Protein AF-A0AAE3UJ95-F1 (afdb_monomer_lite)

Secondary structure (DSSP, 8-state):
--------EEEEEEEESSS-EEEEEHHHHHH--SS-TT----EEEEEESGGGGGS-GGG---SSEEESSHHHHHHHHHHHHHHHHHH-TTTHHHHHHHHHHHHHTT-----SS---HHHHHHHHHHHHHTTTEEEEEEETTEEEEEEEEEE--HHHHHHHHHTTT-SEEEEEETTTEEEEEE--SSEEEEEEE-TTSSEEEEEE-TT--HHHHHHHHHH---EEEEEEEEETTSEEEEEEPBPPTTTS-TT---HHHHT-SS------TTSPEEEEEEE--SEEEEEEEEEEEETTEEEEEEEEEE--

Structure (mmCIF, N/CA/C/O backbone):
data_AF-A0AAE3UJ95-F1
#
_entry.id   AF-A0AAE3UJ95-F1
#
loop_
_atom_site.group_PDB
_atom_site.id
_atom_site.type_symbol
_atom_site.label_atom_id
_atom_site.label_alt_id
_atom_site.label_comp_id
_atom_site.label_asym_id
_atom_site.label_entity_id
_atom_site.label_seq_id
_atom_site.pdbx_PDB_ins_code
_atom_site.Cartn_x
_atom_site.Cartn_y
_atom_site.Cartn_z
_atom_site.occupancy
_atom_site.B_iso_or_equiv
_atom_site.auth_seq_id
_atom_site.auth_comp_id
_atom_site.auth_asym_id
_atom_site.auth_atom_id
_atom_site.pdbx_PDB_model_num
ATOM 1 N N . MET A 1 1 ? -19.210 -12.425 35.276 1.00 44.03 1 MET A N 1
ATOM 2 C CA . MET A 1 1 ? -19.478 -11.075 34.739 1.00 44.03 1 MET A CA 1
ATOM 3 C C . MET A 1 1 ? -19.831 -11.258 33.278 1.00 44.03 1 MET A C 1
ATOM 5 O O . MET A 1 1 ? -19.035 -11.859 32.575 1.00 44.03 1 MET A O 1
ATOM 9 N N . GLN A 1 2 ? -21.033 -10.870 32.848 1.00 41.78 2 GLN A N 1
ATOM 10 C CA . GLN A 1 2 ? -21.353 -10.846 31.419 1.00 41.78 2 GLN A CA 1
ATOM 11 C C . GLN A 1 2 ? -20.584 -9.673 30.814 1.00 41.78 2 GLN A C 1
ATOM 13 O O . GLN A 1 2 ? -20.830 -8.526 31.183 1.00 41.78 2 GLN A O 1
ATOM 18 N N . THR A 1 3 ? -19.608 -9.963 29.959 1.00 53.03 3 THR A N 1
ATOM 19 C CA . THR A 1 3 ? -18.956 -8.965 29.114 1.00 53.03 3 THR A CA 1
ATOM 20 C C . THR A 1 3 ? -20.049 -8.328 28.269 1.00 53.03 3 THR A C 1
ATOM 22 O O . THR A 1 3 ? -20.689 -8.997 27.461 1.00 53.03 3 THR A O 1
ATOM 25 N N . GLN A 1 4 ? -20.339 -7.055 28.528 1.00 61.50 4 GLN A N 1
ATOM 26 C CA . GLN A 1 4 ? -21.320 -6.302 27.762 1.00 61.50 4 GLN A CA 1
ATOM 27 C C . GLN A 1 4 ? -20.829 -6.284 26.311 1.00 61.50 4 GLN A C 1
ATOM 29 O O . GLN A 1 4 ? -19.750 -5.761 26.031 1.00 61.50 4 GLN A O 1
ATOM 34 N N . GLN A 1 5 ? -21.560 -6.950 25.416 1.00 65.94 5 GLN A N 1
ATOM 35 C CA . GLN A 1 5 ? -21.165 -7.085 24.019 1.00 65.94 5 GLN A CA 1
ATOM 36 C C . GLN A 1 5 ? -21.097 -5.678 23.419 1.00 65.94 5 GLN A C 1
ATOM 38 O O . GLN A 1 5 ? -22.101 -4.961 23.393 1.00 65.94 5 GLN A O 1
ATOM 43 N N . LYS A 1 6 ? -19.895 -5.245 23.022 1.00 75.44 6 LYS A N 1
ATOM 44 C CA . LYS A 1 6 ? -19.697 -3.918 22.437 1.00 75.44 6 LYS A CA 1
ATOM 45 C C . LYS A 1 6 ? -20.524 -3.825 21.160 1.00 75.44 6 LYS A C 1
ATOM 47 O O . LYS A 1 6 ? -20.471 -4.710 20.308 1.00 75.44 6 LYS A O 1
ATOM 52 N N . HIS A 1 7 ? -21.320 -2.769 21.052 1.00 86.06 7 HIS A N 1
ATOM 53 C CA . HIS A 1 7 ? -22.195 -2.563 19.910 1.00 86.06 7 HIS A CA 1
ATOM 54 C C . HIS A 1 7 ? -21.411 -1.838 18.818 1.00 86.06 7 HIS A C 1
ATOM 56 O O . HIS A 1 7 ? -21.124 -0.664 18.982 1.00 86.06 7 HIS A O 1
ATOM 62 N N . PHE A 1 8 ? -21.067 -2.500 17.715 1.00 88.56 8 PHE A N 1
ATOM 63 C CA . PHE A 1 8 ? -20.417 -1.854 16.569 1.00 88.56 8 PHE A CA 1
ATOM 64 C C . PHE A 1 8 ? -21.448 -1.388 15.536 1.00 88.56 8 PHE A C 1
ATOM 66 O O . PHE A 1 8 ? -22.439 -2.073 15.277 1.00 88.56 8 PHE A O 1
ATOM 73 N N . VAL A 1 9 ? -21.201 -0.233 14.920 1.00 87.44 9 VAL A N 1
ATOM 74 C CA . VAL A 1 9 ? -21.976 0.294 13.788 1.00 87.44 9 VAL A CA 1
ATOM 75 C C . VAL A 1 9 ? -21.094 0.253 12.545 1.00 87.44 9 VAL A C 1
ATOM 77 O O . VAL A 1 9 ? -19.947 0.679 12.595 1.00 87.44 9 VAL A O 1
ATOM 80 N N . TRP A 1 10 ? -21.605 -0.277 11.435 1.00 86.12 10 TRP A N 1
ATOM 81 C CA . TRP A 1 10 ? -20.863 -0.386 10.174 1.00 86.12 10 TRP A CA 1
ATOM 82 C C . TRP A 1 10 ? -20.937 0.924 9.389 1.00 86.12 10 TRP A C 1
ATOM 84 O O . TRP A 1 10 ? -22.038 1.420 9.159 1.00 86.12 10 TRP A O 1
ATOM 94 N N . TYR A 1 11 ? -19.787 1.459 8.972 1.00 77.44 11 TYR A N 1
ATOM 95 C CA . TYR A 1 11 ? -19.686 2.811 8.403 1.00 77.44 11 TYR A CA 1
ATOM 96 C C . TYR A 1 11 ? -19.363 2.850 6.910 1.00 77.44 11 TYR A C 1
ATOM 98 O O . TYR A 1 11 ? -19.891 3.704 6.208 1.00 77.44 11 TYR A O 1
ATOM 106 N N . GLY A 1 12 ? -18.522 1.947 6.407 1.00 79.25 12 GLY A N 1
ATOM 107 C CA . GLY A 1 12 ? -18.083 2.006 5.013 1.00 79.25 12 GLY A CA 1
ATOM 108 C C . GLY A 1 12 ? -17.201 0.833 4.623 1.00 79.25 12 GLY A C 1
ATOM 109 O O . GLY A 1 12 ? -16.883 -0.013 5.459 1.00 79.25 12 GLY A O 1
ATOM 110 N N . SER A 1 13 ? -16.820 0.785 3.351 1.00 80.81 13 SER A N 1
ATOM 111 C CA . SER A 1 13 ? -15.949 -0.249 2.800 1.00 80.81 13 SER A CA 1
ATOM 112 C C . SER A 1 13 ? -14.941 0.331 1.818 1.00 80.81 13 SER A C 1
ATOM 114 O O . SER A 1 13 ? -15.207 1.332 1.157 1.00 80.81 13 SER A O 1
ATOM 116 N N . ALA A 1 14 ? -13.807 -0.341 1.717 1.00 80.81 14 ALA A N 1
ATOM 117 C CA . ALA A 1 14 ? -12.658 0.008 0.909 1.00 80.81 14 ALA A CA 1
ATOM 118 C C . ALA A 1 14 ? -12.174 -1.252 0.189 1.00 80.81 14 ALA A C 1
ATOM 120 O O . ALA A 1 14 ? -12.041 -2.297 0.821 1.00 80.81 14 ALA A O 1
ATOM 121 N N . GLY A 1 15 ? -11.951 -1.175 -1.118 1.00 76.81 15 GLY A N 1
ATOM 122 C CA . GLY A 1 15 ? -11.472 -2.300 -1.923 1.00 76.81 15 GLY A CA 1
ATOM 123 C C . GLY A 1 15 ? -10.040 -2.072 -2.384 1.00 76.81 15 GLY A C 1
ATOM 124 O O . GLY A 1 15 ? -9.682 -0.934 -2.684 1.00 76.81 15 GLY A O 1
ATOM 125 N N . SER A 1 16 ? -9.251 -3.143 -2.446 1.00 73.69 16 SER A N 1
ATOM 126 C CA . SER A 1 16 ? -7.910 -3.151 -3.036 1.00 73.69 16 SER A CA 1
ATOM 127 C C . SER A 1 16 ? -7.847 -4.214 -4.131 1.00 73.69 16 SER A C 1
ATOM 129 O O . SER A 1 16 ? -8.294 -5.338 -3.918 1.00 73.69 16 SER A O 1
ATOM 131 N N . GLU A 1 17 ? -7.314 -3.857 -5.302 1.00 66.75 17 GLU A N 1
ATOM 132 C CA . GLU A 1 17 ? -6.964 -4.799 -6.385 1.00 66.75 17 GLU A CA 1
ATOM 133 C C . GLU A 1 17 ? -5.534 -5.350 -6.218 1.00 66.75 17 GLU A C 1
ATOM 135 O O . GLU A 1 17 ? -5.123 -6.264 -6.930 1.00 66.75 17 GLU A O 1
ATOM 140 N N . GLY A 1 18 ? -4.776 -4.811 -5.259 1.00 68.25 18 GLY A N 1
ATOM 141 C CA . GLY A 1 18 ? -3.414 -5.220 -4.950 1.00 68.25 18 GLY A CA 1
ATOM 142 C C . GLY A 1 18 ? -2.676 -4.172 -4.121 1.00 68.25 18 GLY A C 1
ATOM 143 O O . GLY A 1 18 ? -2.836 -2.971 -4.333 1.00 68.25 18 GLY A O 1
ATOM 144 N N . GLY A 1 19 ? -1.842 -4.641 -3.193 1.00 76.31 19 GLY A N 1
ATOM 145 C CA . GLY A 1 19 ? -1.105 -3.804 -2.247 1.00 76.31 19 GLY A CA 1
ATOM 146 C C . GLY A 1 19 ? -1.872 -3.545 -0.941 1.00 76.31 19 GLY A C 1
ATOM 147 O O . GLY A 1 19 ? -3.107 -3.640 -0.906 1.00 76.31 19 GLY A O 1
ATOM 148 N N . PRO A 1 20 ? -1.151 -3.228 0.148 1.00 86.38 20 PRO A N 1
ATOM 149 C CA . PRO A 1 20 ? -1.731 -3.058 1.471 1.00 86.38 20 PRO A CA 1
ATOM 150 C C . PRO A 1 20 ? -2.620 -1.824 1.604 1.00 86.38 20 PRO A C 1
ATOM 152 O O . PRO A 1 20 ? -2.337 -0.749 1.065 1.00 86.38 20 PRO A O 1
ATOM 155 N N . PHE A 1 21 ? -3.652 -1.954 2.433 1.00 88.75 21 PHE A N 1
ATOM 156 C CA . PHE A 1 21 ? -4.357 -0.812 2.996 1.00 88.75 21 PHE A CA 1
ATOM 157 C C . PHE A 1 21 ? -3.447 -0.043 3.944 1.00 88.75 21 PHE A C 1
ATOM 159 O O . PHE A 1 21 ? -2.692 -0.647 4.701 1.00 88.75 21 PHE A O 1
ATOM 166 N N . MET A 1 22 ? -3.570 1.281 3.947 1.00 91.12 22 MET A N 1
ATOM 167 C CA . MET A 1 22 ? -2.879 2.145 4.896 1.00 91.12 22 MET A CA 1
ATOM 168 C C . MET A 1 22 ? -3.891 2.787 5.846 1.00 91.12 22 MET A C 1
ATOM 170 O O . MET A 1 22 ? -4.822 3.463 5.404 1.00 91.12 22 MET A O 1
ATOM 174 N N . ILE A 1 23 ? -3.703 2.598 7.151 1.00 94.12 23 ILE A N 1
ATOM 175 C CA . ILE A 1 23 ? -4.510 3.216 8.206 1.00 94.12 23 ILE A CA 1
ATOM 176 C C . ILE A 1 23 ? -3.620 4.149 9.020 1.00 94.12 23 ILE A C 1
ATOM 178 O O . ILE A 1 23 ? -2.642 3.713 9.624 1.00 94.12 23 ILE A O 1
ATOM 182 N N . SER A 1 24 ? -3.967 5.431 9.057 1.00 94.75 24 SER A N 1
ATOM 183 C CA . SER A 1 24 ? -3.188 6.454 9.764 1.00 94.75 24 SER A CA 1
ATOM 184 C C . SER A 1 24 ? -4.080 7.565 10.310 1.00 94.75 24 SER A C 1
ATOM 186 O O . SER A 1 24 ? -5.283 7.604 10.027 1.00 94.75 24 SER A O 1
ATOM 188 N N . SER A 1 25 ? -3.508 8.476 11.097 1.00 94.44 25 SER A N 1
ATOM 189 C CA . SER A 1 25 ? -4.179 9.731 11.418 1.00 94.44 25 SER A CA 1
ATOM 190 C C . SER A 1 25 ? -4.306 10.605 10.167 1.00 94.44 25 SER A C 1
ATOM 192 O O . SER A 1 25 ? -3.517 10.504 9.226 1.00 94.44 25 SER A O 1
ATOM 194 N N . VAL A 1 26 ? -5.321 11.470 10.133 1.00 89.06 26 VAL A N 1
ATOM 195 C CA . VAL A 1 26 ? -5.479 12.415 9.012 1.00 89.06 26 VAL A CA 1
ATOM 196 C C . VAL A 1 26 ? -4.295 13.384 8.947 1.00 89.06 26 VAL A C 1
ATOM 198 O O . VAL A 1 26 ? -3.889 13.779 7.857 1.00 89.06 26 VAL A O 1
ATOM 201 N N . GLU A 1 27 ? -3.733 13.761 10.096 1.00 87.75 27 GLU A N 1
ATOM 202 C CA . GLU A 1 27 ? -2.579 14.658 10.186 1.00 87.75 27 GLU A CA 1
ATOM 203 C C . GLU A 1 27 ? -1.311 14.035 9.603 1.00 87.75 27 GLU A C 1
ATOM 205 O O . GLU A 1 27 ? -0.578 14.708 8.880 1.00 87.75 27 GLU A O 1
ATOM 210 N N . ASP A 1 28 ? -1.067 12.764 9.905 1.00 89.00 28 ASP A N 1
ATOM 211 C CA . ASP A 1 28 ? 0.084 12.015 9.405 1.00 89.00 28 ASP A CA 1
ATOM 212 C C . ASP A 1 28 ? -0.064 11.746 7.906 1.00 89.00 28 ASP A C 1
ATOM 214 O O . ASP A 1 28 ? 0.846 12.017 7.125 1.00 89.00 28 ASP A O 1
ATOM 218 N N . TYR A 1 29 ? -1.254 11.322 7.470 1.00 85.69 29 TYR A N 1
ATOM 219 C CA . TYR A 1 29 ? -1.542 11.120 6.052 1.00 85.69 29 TYR A CA 1
ATOM 220 C C . TYR A 1 29 ? -1.375 12.401 5.227 1.00 85.69 29 TYR A C 1
ATOM 222 O O . TYR A 1 29 ? -0.821 12.362 4.133 1.00 85.69 29 TYR A O 1
ATOM 230 N N . ALA A 1 30 ? -1.809 13.554 5.747 1.00 81.44 30 ALA A N 1
ATOM 231 C CA . ALA A 1 30 ? -1.675 14.836 5.053 1.00 81.44 30 ALA A CA 1
ATOM 232 C C . ALA A 1 30 ? -0.214 15.288 4.877 1.00 81.44 30 ALA A C 1
ATOM 234 O O . ALA A 1 30 ? 0.067 16.132 4.025 1.00 81.44 30 ALA A O 1
ATOM 235 N N . GLN A 1 31 ? 0.712 14.749 5.674 1.00 76.56 31 GLN A N 1
ATOM 236 C CA . GLN A 1 31 ? 2.149 14.986 5.523 1.00 76.56 31 GLN A CA 1
ATOM 237 C C . GLN A 1 31 ? 2.784 14.062 4.483 1.00 76.56 31 GLN A C 1
ATOM 239 O O . GLN A 1 31 ? 3.918 14.305 4.061 1.00 76.56 31 GLN A O 1
ATOM 244 N N . TRP A 1 32 ? 2.070 13.023 4.047 1.00 75.94 32 TRP A N 1
ATOM 245 C CA . TRP A 1 32 ? 2.590 12.086 3.073 1.00 75.94 32 TRP A CA 1
ATOM 246 C C . TRP A 1 32 ? 2.687 12.724 1.693 1.00 75.94 32 TRP A C 1
ATOM 248 O O . TRP A 1 32 ? 1.690 13.106 1.082 1.00 75.94 32 TRP A O 1
ATOM 258 N N . LYS A 1 33 ? 3.909 12.795 1.168 1.00 68.44 33 LYS A N 1
ATOM 259 C CA . LYS A 1 33 ? 4.163 13.277 -0.194 1.00 68.44 33 LYS A CA 1
ATOM 260 C C . LYS A 1 33 ? 4.202 12.151 -1.231 1.00 68.44 33 LYS A C 1
ATOM 262 O O . LYS A 1 33 ? 4.406 12.426 -2.408 1.00 68.44 33 LYS A O 1
ATOM 267 N N . GLY A 1 34 ? 4.037 10.893 -0.811 1.00 61.28 34 GLY A N 1
ATOM 268 C CA . GLY A 1 34 ? 4.225 9.721 -1.670 1.00 61.28 34 GLY A CA 1
ATOM 269 C C . GLY A 1 34 ? 5.690 9.316 -1.873 1.00 61.28 34 GLY A C 1
ATOM 270 O O . GLY A 1 34 ? 5.941 8.272 -2.458 1.00 61.28 34 GLY A O 1
ATOM 271 N N . SER A 1 35 ? 6.652 10.099 -1.382 1.00 60.06 35 SER A N 1
ATOM 272 C CA . SER A 1 35 ? 8.086 9.794 -1.423 1.00 60.06 35 SER A CA 1
ATOM 273 C C . SER A 1 35 ? 8.815 10.509 -0.285 1.00 60.06 35 SER A C 1
ATOM 275 O O . SER A 1 35 ? 8.621 11.714 -0.097 1.00 60.06 35 SER A O 1
ATOM 277 N N . ASP A 1 36 ? 9.672 9.788 0.415 1.00 60.31 36 ASP A N 1
ATOM 278 C CA . ASP A 1 36 ? 10.592 10.247 1.439 1.00 60.31 36 ASP A CA 1
ATOM 279 C C . ASP A 1 36 ? 11.780 10.867 0.717 1.00 60.31 36 ASP A C 1
ATOM 281 O O . ASP A 1 36 ? 12.386 10.281 -0.181 1.00 60.31 36 ASP A O 1
ATOM 285 N N . GLU A 1 37 ? 12.105 12.094 1.105 1.00 59.69 37 GLU A N 1
ATOM 286 C CA . GLU A 1 37 ? 13.257 12.816 0.576 1.00 59.69 37 GLU A CA 1
ATOM 287 C C . GLU A 1 37 ? 14.580 12.087 0.907 1.00 59.69 37 GLU A C 1
ATOM 289 O O . GLU A 1 37 ? 15.584 12.310 0.225 1.00 59.69 37 GLU A O 1
ATOM 294 N N . GLN A 1 38 ? 14.580 11.208 1.920 1.00 57.38 38 GLN A N 1
ATOM 295 C CA . GLN A 1 38 ? 15.711 10.384 2.354 1.00 57.38 38 GLN A CA 1
ATOM 296 C C . GLN A 1 38 ? 15.780 9.005 1.696 1.00 57.38 38 GLN A C 1
ATOM 298 O O . GLN A 1 38 ? 16.877 8.432 1.652 1.00 57.38 38 GLN A O 1
ATOM 303 N N . LEU A 1 39 ? 14.677 8.478 1.146 1.00 59.00 39 LEU A N 1
ATOM 304 C CA . LEU A 1 39 ? 14.733 7.319 0.257 1.00 59.00 39 LEU A CA 1
ATOM 305 C C . LEU A 1 39 ? 15.389 7.782 -1.042 1.00 59.00 39 LEU A C 1
ATOM 307 O O . LEU A 1 39 ? 14.780 8.232 -2.005 1.00 59.00 39 LEU A O 1
ATOM 311 N N . SER A 1 40 ? 16.714 7.743 -1.001 1.00 52.06 40 SER A N 1
ATOM 312 C CA . SER A 1 40 ? 17.601 8.222 -2.050 1.00 52.06 40 SER A CA 1
ATOM 313 C C . SER A 1 40 ? 17.416 7.467 -3.374 1.00 52.06 40 SER A C 1
ATOM 315 O O . SER A 1 40 ? 17.882 7.944 -4.405 1.00 52.06 40 SER A O 1
ATOM 317 N N . GLU A 1 41 ? 16.717 6.331 -3.361 1.00 61.56 41 GLU A N 1
ATOM 318 C CA . GLU A 1 41 ? 16.337 5.526 -4.518 1.00 61.56 41 GLU A CA 1
ATOM 319 C C . GLU A 1 41 ? 15.014 6.039 -5.077 1.00 61.56 41 GLU A C 1
ATOM 321 O O . GLU A 1 41 ? 13.993 6.032 -4.402 1.00 61.56 41 GLU A O 1
ATOM 326 N N . ARG A 1 42 ? 15.027 6.501 -6.327 1.00 71.12 42 ARG A N 1
ATOM 327 C CA . ARG A 1 42 ? 13.843 7.080 -6.978 1.00 71.12 42 ARG A CA 1
ATOM 328 C C . ARG A 1 42 ? 13.150 6.103 -7.904 1.00 71.12 42 ARG A C 1
ATOM 330 O O . ARG A 1 42 ? 11.953 6.231 -8.146 1.00 71.12 42 ARG A O 1
ATOM 337 N N . PHE A 1 43 ? 13.902 5.143 -8.430 1.00 78.56 43 PHE A N 1
ATOM 338 C CA . PHE A 1 43 ? 13.424 4.241 -9.464 1.00 78.56 43 PHE A CA 1
ATOM 339 C C . PHE A 1 43 ? 13.755 2.806 -9.099 1.00 78.56 43 PHE A C 1
ATOM 341 O O . PHE A 1 43 ? 14.898 2.481 -8.769 1.00 78.56 43 PHE A O 1
ATOM 348 N N . ARG A 1 44 ? 12.739 1.959 -9.208 1.00 84.19 44 ARG A N 1
ATOM 349 C CA . ARG A 1 44 ? 12.827 0.511 -9.111 1.00 84.19 44 ARG A CA 1
ATOM 350 C C . ARG A 1 44 ? 12.615 -0.060 -10.501 1.00 84.19 44 ARG A C 1
ATOM 352 O O . ARG A 1 44 ? 11.588 0.218 -11.118 1.00 84.19 44 ARG A O 1
ATOM 359 N N . ILE A 1 45 ? 13.553 -0.869 -10.978 1.00 85.44 45 ILE A N 1
ATOM 360 C CA . ILE A 1 45 ? 13.399 -1.639 -12.212 1.00 85.44 45 ILE A CA 1
ATOM 361 C C . ILE A 1 45 ? 13.255 -3.118 -11.865 1.00 85.44 45 ILE A C 1
ATOM 363 O O . ILE A 1 45 ? 14.060 -3.678 -11.120 1.00 85.44 45 ILE A O 1
ATOM 367 N N . ARG A 1 46 ? 12.235 -3.747 -12.445 1.00 87.00 46 ARG A N 1
ATOM 368 C CA . ARG A 1 46 ? 12.034 -5.194 -12.470 1.00 87.00 46 ARG A CA 1
ATOM 369 C C . ARG A 1 46 ? 11.968 -5.664 -13.908 1.00 87.00 46 ARG A C 1
ATOM 371 O O . ARG A 1 46 ? 11.301 -5.038 -14.731 1.00 87.00 46 ARG A O 1
ATOM 378 N N . TYR A 1 47 ? 12.599 -6.787 -14.206 1.00 88.81 47 TYR A N 1
ATOM 379 C CA . TYR A 1 47 ? 12.345 -7.480 -15.458 1.00 88.81 47 TYR A CA 1
ATOM 380 C C . TYR A 1 47 ? 12.292 -8.992 -15.300 1.00 88.81 47 TYR A C 1
ATOM 382 O O . TYR A 1 47 ? 12.995 -9.578 -14.479 1.00 88.81 47 TYR A O 1
ATOM 390 N N . ASP A 1 48 ? 11.418 -9.611 -16.089 1.00 87.00 48 ASP A N 1
ATOM 391 C CA . ASP A 1 48 ? 11.159 -11.048 -16.080 1.00 87.00 48 ASP A CA 1
ATOM 392 C C . ASP A 1 48 ? 10.954 -11.592 -17.506 1.00 87.00 48 ASP A C 1
ATOM 394 O O . ASP A 1 48 ? 10.892 -10.843 -18.484 1.00 87.00 48 ASP A O 1
ATOM 398 N N . GLY A 1 49 ? 10.896 -12.918 -17.632 1.00 86.19 49 GLY A N 1
ATOM 399 C CA . GLY A 1 49 ? 10.605 -13.614 -18.885 1.00 86.19 49 GLY A CA 1
ATOM 400 C C . GLY A 1 49 ? 11.726 -14.547 -19.363 1.00 86.19 49 GLY A C 1
ATOM 401 O O . GLY A 1 49 ? 12.842 -14.509 -18.842 1.00 86.19 49 GLY A O 1
ATOM 402 N N . PRO A 1 50 ? 11.447 -15.411 -20.359 1.00 85.31 50 PRO A N 1
ATOM 403 C CA . PRO A 1 50 ? 12.411 -16.389 -20.870 1.00 85.31 50 PRO A CA 1
ATOM 404 C C . PRO A 1 50 ? 13.766 -15.796 -21.269 1.00 85.31 50 PRO A C 1
ATOM 406 O O . PRO A 1 50 ? 14.798 -16.423 -21.030 1.00 85.31 50 PRO A O 1
ATOM 409 N N . LEU A 1 51 ? 13.758 -14.582 -21.823 1.00 84.81 51 LEU A N 1
ATOM 410 C CA . LEU A 1 51 ? 14.948 -13.927 -22.364 1.00 84.81 51 LEU A CA 1
ATOM 411 C C . LEU A 1 51 ? 15.881 -13.346 -21.314 1.00 84.81 51 LEU A C 1
ATOM 413 O O . LEU A 1 51 ? 17.019 -13.037 -21.648 1.00 84.81 51 LEU A O 1
ATOM 417 N N . VAL A 1 52 ? 15.445 -13.233 -20.057 1.00 87.50 52 VAL A N 1
ATOM 418 C CA . VAL A 1 52 ? 16.337 -12.835 -18.960 1.00 87.50 52 VAL A CA 1
ATOM 419 C C . VAL A 1 52 ? 17.532 -13.786 -18.878 1.00 87.50 52 VAL A C 1
ATOM 421 O O . VAL A 1 52 ? 18.656 -13.339 -18.699 1.00 87.50 52 VAL A O 1
ATOM 424 N N . ASN A 1 53 ? 17.311 -15.081 -19.129 1.00 87.12 53 ASN A N 1
ATOM 425 C CA . ASN A 1 53 ? 18.369 -16.098 -19.131 1.00 87.12 53 ASN A CA 1
ATOM 426 C C . ASN A 1 53 ? 19.309 -16.007 -20.341 1.00 87.12 53 ASN A C 1
ATOM 428 O O . ASN A 1 53 ? 20.321 -16.702 -20.387 1.00 87.12 53 ASN A O 1
ATOM 432 N N . GLU A 1 54 ? 18.943 -15.225 -21.357 1.00 88.50 54 GLU A N 1
ATOM 433 C CA . GLU A 1 54 ? 19.787 -14.993 -22.523 1.00 88.50 54 GLU A CA 1
ATOM 434 C C . GLU A 1 54 ? 20.650 -13.742 -22.350 1.00 88.50 54 GLU A C 1
ATOM 436 O O . GLU A 1 54 ? 21.603 -13.596 -23.113 1.00 88.50 54 GLU A O 1
ATOM 441 N N . LEU A 1 55 ? 20.348 -12.858 -21.388 1.00 88.06 55 LEU A N 1
ATOM 442 C CA . LEU A 1 55 ? 21.106 -11.632 -21.129 1.00 88.06 55 LEU A CA 1
ATOM 443 C C . LEU A 1 55 ? 22.535 -11.924 -20.657 1.00 88.06 55 LEU A C 1
ATOM 445 O O . LEU A 1 55 ? 22.856 -13.016 -20.192 1.00 88.06 55 LEU A O 1
ATOM 449 N N . SER A 1 56 ? 23.420 -10.947 -20.824 1.00 90.88 56 SER A N 1
ATOM 450 C CA . SER A 1 56 ? 24.776 -11.018 -20.305 1.00 90.88 56 SER A CA 1
ATOM 451 C C . SER A 1 56 ? 24.769 -11.043 -18.771 1.00 90.88 56 SER A C 1
ATOM 453 O O . SER A 1 56 ? 23.830 -10.538 -18.148 1.00 90.88 56 SER A O 1
ATOM 455 N N . PRO A 1 57 ? 25.839 -11.567 -18.143 1.00 89.19 57 PRO A N 1
ATOM 456 C CA . PRO A 1 57 ? 25.984 -11.560 -16.688 1.00 89.19 57 PRO A CA 1
ATOM 457 C C . PRO A 1 57 ? 25.887 -10.171 -16.045 1.00 89.19 57 PRO A C 1
ATOM 459 O O . PRO A 1 57 ? 25.563 -10.064 -14.866 1.00 89.19 57 PRO A O 1
ATOM 462 N N . ASP A 1 58 ? 26.107 -9.099 -16.812 1.00 85.44 58 ASP A N 1
ATOM 463 C CA . ASP A 1 58 ? 25.935 -7.720 -16.343 1.00 85.44 58 ASP A CA 1
ATOM 464 C C . ASP A 1 58 ? 24.470 -7.414 -15.960 1.00 85.44 58 ASP A C 1
ATOM 466 O O . ASP A 1 58 ? 24.210 -6.495 -15.183 1.00 85.44 58 ASP A O 1
ATOM 470 N N . PHE A 1 59 ? 23.517 -8.219 -16.445 1.00 86.38 59 PHE A N 1
ATOM 471 C CA . PHE A 1 59 ? 22.095 -8.176 -16.100 1.00 86.38 59 PHE A CA 1
ATOM 472 C C . PHE A 1 59 ? 21.645 -9.351 -15.210 1.00 86.38 59 PHE A C 1
ATOM 474 O O . PHE A 1 59 ? 20.473 -9.435 -14.854 1.00 86.38 59 PHE A O 1
ATOM 481 N N . GLU A 1 60 ? 22.549 -10.223 -14.751 1.00 75.31 60 GLU A N 1
ATOM 482 C CA . GLU A 1 60 ? 22.253 -11.265 -13.744 1.00 75.31 60 GLU A CA 1
ATOM 483 C C . GLU A 1 60 ? 22.169 -10.688 -12.309 1.00 75.31 60 GLU A C 1
ATOM 485 O O . GLU A 1 60 ? 22.459 -11.362 -11.318 1.00 75.31 60 GLU A O 1
ATOM 490 N N . MET A 1 61 ? 21.787 -9.415 -12.165 1.00 73.75 61 MET A N 1
ATOM 491 C CA . MET A 1 61 ? 21.653 -8.769 -10.860 1.00 73.75 61 MET A CA 1
ATOM 492 C C . MET A 1 61 ? 20.426 -9.288 -10.105 1.00 73.75 61 MET A C 1
ATOM 494 O O . MET A 1 61 ? 19.395 -9.608 -10.702 1.00 73.75 61 MET A O 1
ATOM 498 N N . VAL A 1 62 ? 20.516 -9.299 -8.770 1.00 71.38 62 VAL A N 1
ATOM 499 C CA . VAL A 1 62 ? 19.363 -9.551 -7.896 1.00 71.38 62 VAL A CA 1
ATOM 500 C C . VAL A 1 62 ? 18.293 -8.506 -8.210 1.00 71.38 62 VAL A C 1
ATOM 502 O O . VAL A 1 62 ? 18.520 -7.314 -8.033 1.00 71.38 62 VAL A O 1
ATOM 505 N N . GLN A 1 63 ? 17.152 -8.962 -8.725 1.00 77.00 63 GLN A N 1
ATOM 506 C CA . GLN A 1 63 ? 15.979 -8.128 -8.964 1.00 77.00 63 GLN A CA 1
ATOM 507 C C . GLN A 1 63 ? 15.200 -7.937 -7.653 1.00 77.00 63 GLN A C 1
ATOM 509 O O . GLN A 1 63 ? 15.089 -8.899 -6.886 1.00 77.00 63 GLN A O 1
ATOM 514 N N . PRO A 1 64 ? 14.575 -6.769 -7.429 1.00 82.50 64 PRO A N 1
ATOM 515 C CA . PRO A 1 64 ? 14.618 -5.552 -8.254 1.00 82.50 64 PRO A CA 1
ATOM 516 C C . PRO A 1 64 ? 15.962 -4.799 -8.196 1.00 82.50 64 PRO A C 1
ATOM 518 O O . PRO A 1 64 ? 16.712 -4.927 -7.233 1.00 82.50 64 PRO A O 1
ATOM 521 N N . ILE A 1 65 ? 16.233 -3.968 -9.210 1.00 88.06 65 ILE A N 1
ATOM 522 C CA . ILE A 1 65 ? 17.387 -3.051 -9.234 1.00 88.06 65 ILE A CA 1
ATOM 523 C C . ILE A 1 65 ? 16.923 -1.638 -8.885 1.00 88.06 65 ILE A C 1
ATOM 525 O O . ILE A 1 65 ? 15.948 -1.139 -9.457 1.00 88.06 65 ILE A O 1
ATOM 529 N N . TYR A 1 66 ? 17.657 -0.980 -7.990 1.00 86.44 66 TYR A N 1
ATOM 530 C CA . TYR A 1 66 ? 17.342 0.356 -7.496 1.00 86.44 66 TYR A CA 1
ATOM 531 C C . TYR A 1 66 ? 18.310 1.407 -8.036 1.00 86.44 66 TYR A C 1
ATOM 533 O O . TYR A 1 66 ? 19.517 1.176 -8.139 1.00 86.44 66 TYR A O 1
ATOM 541 N N . PHE A 1 67 ? 17.777 2.587 -8.357 1.00 85.94 67 PHE A N 1
ATOM 542 C CA . PHE A 1 67 ? 18.555 3.708 -8.877 1.00 85.94 67 PHE A CA 1
ATOM 543 C C . PHE A 1 67 ? 18.309 4.987 -8.085 1.00 85.94 67 PHE A C 1
ATOM 545 O O . PHE A 1 67 ? 17.173 5.428 -7.900 1.00 85.94 67 PHE A O 1
ATOM 552 N N . TYR A 1 68 ? 19.411 5.634 -7.705 1.00 83.19 68 TYR A N 1
ATOM 553 C CA . TYR A 1 68 ? 19.416 6.900 -6.969 1.00 83.19 68 TYR A CA 1
ATOM 554 C C . TYR A 1 68 ? 19.277 8.138 -7.865 1.00 83.19 68 TYR A C 1
ATOM 556 O O . TYR A 1 68 ? 19.011 9.245 -7.399 1.00 83.19 68 TYR A O 1
ATOM 564 N N . SER A 1 69 ? 19.480 7.970 -9.174 1.00 83.69 69 SER A N 1
ATOM 565 C CA . SER A 1 69 ? 19.363 9.051 -10.144 1.00 83.69 69 SER A CA 1
ATOM 566 C C . SER A 1 69 ? 18.614 8.595 -11.386 1.00 83.69 69 SER A C 1
ATOM 568 O O . SER A 1 69 ? 18.733 7.450 -11.826 1.00 83.69 69 SER A O 1
ATOM 570 N N . GLU A 1 70 ? 17.862 9.527 -11.965 1.00 79.81 70 GLU A N 1
ATOM 571 C CA . GLU A 1 70 ? 17.177 9.319 -13.236 1.00 79.81 70 GLU A CA 1
ATOM 572 C C . GLU A 1 70 ? 18.181 8.996 -14.346 1.00 79.81 70 GLU A C 1
ATOM 574 O O . GLU A 1 70 ? 17.972 8.058 -15.100 1.00 79.81 70 GLU A O 1
ATOM 579 N N . ALA A 1 71 ? 19.316 9.699 -14.393 1.00 83.19 71 ALA A N 1
ATOM 580 C CA . ALA A 1 71 ? 20.367 9.456 -15.378 1.00 83.19 71 ALA A CA 1
ATOM 581 C C . ALA A 1 71 ? 20.895 8.011 -15.333 1.00 83.19 71 ALA A C 1
ATOM 583 O O . ALA A 1 71 ? 20.954 7.353 -16.366 1.00 83.19 71 ALA A O 1
ATOM 584 N N . SER A 1 72 ? 21.211 7.482 -14.146 1.00 87.19 72 SER A N 1
ATOM 585 C CA . SER A 1 72 ? 21.695 6.100 -14.003 1.00 87.19 72 SER A CA 1
ATOM 586 C C . SER A 1 72 ? 20.621 5.070 -14.360 1.00 87.19 72 SER A C 1
ATOM 588 O O . SER A 1 72 ? 20.919 4.069 -15.007 1.00 87.19 72 SER A O 1
ATOM 590 N N . CYS A 1 73 ? 19.368 5.333 -13.976 1.00 84.62 73 CYS A N 1
ATOM 591 C CA . CYS A 1 73 ? 18.220 4.521 -14.377 1.00 84.62 73 CYS A CA 1
ATOM 592 C C . CYS A 1 73 ? 18.097 4.481 -15.909 1.00 84.62 73 CYS A C 1
ATOM 594 O O . CYS A 1 73 ? 17.976 3.410 -16.510 1.00 84.62 73 CYS A O 1
ATOM 596 N N . LYS A 1 74 ? 18.227 5.647 -16.555 1.00 81.44 74 LYS A N 1
ATOM 597 C CA . LYS A 1 74 ? 18.183 5.773 -18.010 1.00 81.44 74 LYS A CA 1
ATOM 598 C C . LYS A 1 74 ? 19.312 4.986 -18.684 1.00 81.44 74 LYS A C 1
ATOM 600 O O . LYS A 1 74 ? 19.065 4.180 -19.579 1.00 81.44 74 LYS A O 1
ATOM 605 N N . GLU A 1 75 ? 20.549 5.173 -18.242 1.00 84.69 75 GLU A N 1
ATOM 606 C CA . GLU A 1 75 ? 21.712 4.462 -18.790 1.00 84.69 75 GLU A CA 1
ATOM 607 C C . GLU A 1 75 ? 21.561 2.937 -18.697 1.00 84.69 75 GLU A C 1
ATOM 609 O O . GLU A 1 75 ? 21.879 2.218 -19.653 1.00 84.69 75 GLU A O 1
ATOM 614 N N . PHE A 1 76 ? 21.021 2.441 -17.581 1.00 88.31 76 PHE A N 1
ATOM 615 C CA . PHE A 1 76 ? 20.757 1.019 -17.395 1.00 88.31 76 PHE A CA 1
ATOM 616 C C . PHE A 1 76 ? 19.720 0.486 -18.389 1.00 88.31 76 PHE A C 1
ATOM 618 O O . PHE A 1 76 ? 19.979 -0.502 -19.079 1.00 88.31 76 PHE A O 1
ATOM 62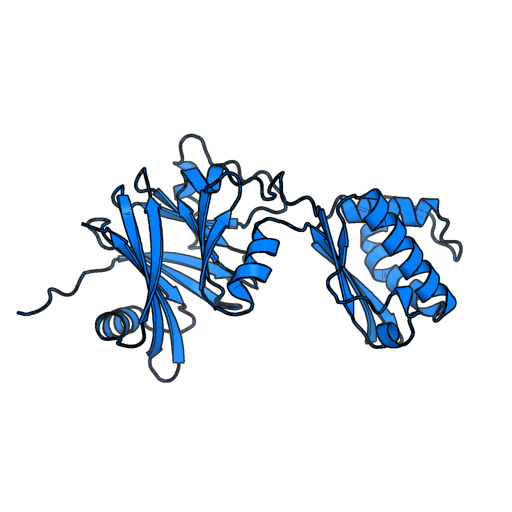5 N N . VAL A 1 77 ? 18.569 1.155 -18.513 1.00 82.62 77 VAL A N 1
ATOM 626 C CA . VAL A 1 77 ? 17.511 0.751 -19.455 1.00 82.62 77 VAL A CA 1
ATOM 627 C C . VAL A 1 77 ? 18.034 0.755 -20.887 1.00 82.62 77 VAL A C 1
ATOM 629 O O . VAL A 1 77 ? 17.793 -0.197 -21.626 1.00 82.62 77 VAL A O 1
ATOM 632 N N . LEU A 1 78 ? 18.758 1.801 -21.292 1.00 81.38 78 LEU A N 1
ATOM 633 C CA . LEU A 1 78 ? 19.323 1.894 -22.640 1.00 81.38 78 LEU A CA 1
ATOM 634 C C . LEU A 1 78 ? 20.258 0.721 -22.940 1.00 81.38 78 LEU A C 1
ATOM 636 O O . LEU A 1 78 ? 20.197 0.140 -24.025 1.00 81.38 78 LEU A O 1
ATOM 640 N N . SER A 1 79 ? 21.092 0.355 -21.968 1.00 84.88 79 SER A N 1
ATOM 641 C CA . SER A 1 79 ? 22.010 -0.778 -22.086 1.00 84.88 79 SER A CA 1
ATOM 642 C C . SER A 1 79 ? 21.251 -2.104 -22.202 1.00 84.88 79 SER A C 1
ATOM 644 O O . SER A 1 79 ? 21.553 -2.905 -23.086 1.00 84.88 79 SER A O 1
ATOM 646 N N . LEU A 1 80 ? 20.210 -2.293 -21.386 1.00 85.12 80 LEU A N 1
ATOM 647 C CA . LEU A 1 80 ? 19.342 -3.473 -21.406 1.00 85.12 80 LEU A CA 1
ATOM 648 C C . LEU A 1 80 ? 18.604 -3.624 -22.745 1.00 85.12 80 LEU A C 1
ATOM 650 O O . LEU A 1 80 ? 18.610 -4.695 -23.351 1.00 85.12 80 LEU A O 1
ATOM 654 N N . LEU A 1 81 ? 17.995 -2.546 -23.246 1.00 79.62 81 LEU A N 1
ATOM 655 C CA . LEU A 1 81 ? 17.281 -2.552 -24.526 1.00 79.62 81 LEU A CA 1
ATOM 656 C C . LEU A 1 81 ? 18.218 -2.807 -25.706 1.00 79.62 81 LEU A C 1
ATOM 658 O O . LEU A 1 81 ? 17.845 -3.515 -26.645 1.00 79.62 81 LEU A O 1
ATOM 662 N N . LYS A 1 82 ? 19.433 -2.252 -25.661 1.00 81.62 82 LYS A N 1
ATOM 663 C CA . LYS A 1 82 ? 20.458 -2.510 -26.671 1.00 81.62 82 LYS A CA 1
ATOM 664 C C . LYS A 1 82 ? 20.827 -3.993 -26.707 1.00 81.62 82 LYS A C 1
ATOM 666 O O . LYS A 1 82 ? 20.870 -4.570 -27.791 1.00 81.62 82 LYS A O 1
ATOM 671 N N . GLU A 1 83 ? 21.035 -4.620 -25.554 1.00 85.44 83 GLU A N 1
ATOM 672 C CA . GLU A 1 83 ? 21.362 -6.045 -25.506 1.00 85.44 83 GLU A CA 1
ATOM 673 C C . GLU A 1 83 ? 20.199 -6.929 -25.985 1.00 85.44 83 GLU A C 1
ATOM 675 O O . GLU A 1 83 ? 20.401 -7.846 -26.788 1.00 85.44 83 GLU A O 1
ATOM 680 N N . LEU A 1 84 ? 18.967 -6.623 -25.569 1.00 81.19 84 LEU A N 1
ATOM 681 C CA . LEU A 1 84 ? 17.774 -7.319 -26.061 1.00 81.19 84 LEU A CA 1
ATOM 682 C C . LEU A 1 84 ? 17.655 -7.229 -27.588 1.00 81.19 84 LEU A C 1
ATOM 684 O O . LEU A 1 84 ? 17.322 -8.220 -28.240 1.00 81.19 84 LEU A O 1
ATOM 688 N N . TYR A 1 85 ? 17.962 -6.066 -28.170 1.00 77.38 85 TYR A N 1
ATOM 689 C CA . TYR A 1 85 ? 17.968 -5.879 -29.619 1.00 77.38 85 TYR A CA 1
ATOM 690 C C . TYR A 1 85 ? 19.036 -6.719 -30.322 1.00 77.38 85 TYR A C 1
ATOM 692 O O . TYR A 1 85 ? 18.759 -7.310 -31.365 1.00 77.38 85 TYR A O 1
ATOM 700 N N . GLU A 1 86 ? 20.245 -6.782 -29.767 1.00 81.31 86 GLU A N 1
ATOM 701 C CA . GLU A 1 86 ? 21.342 -7.563 -30.342 1.00 81.31 86 GLU A CA 1
ATOM 702 C C . GLU A 1 86 ? 21.036 -9.068 -30.338 1.00 81.31 86 GLU A C 1
ATOM 704 O O . GLU A 1 86 ? 21.349 -9.757 -31.311 1.00 81.31 86 GLU A O 1
ATOM 709 N N . LYS A 1 87 ? 20.384 -9.578 -29.286 1.00 82.81 87 LYS A N 1
ATOM 710 C CA . LYS A 1 87 ? 20.035 -11.006 -29.174 1.00 82.81 87 LYS A CA 1
ATOM 711 C C . LYS A 1 87 ? 18.794 -11.386 -29.963 1.00 82.81 87 LYS A C 1
ATOM 713 O O . LYS A 1 87 ? 18.745 -12.454 -30.569 1.00 82.81 87 LYS A O 1
ATOM 718 N N . GLN A 1 88 ? 17.777 -10.534 -29.934 1.00 80.69 88 GLN A N 1
ATOM 719 C CA . GLN A 1 88 ? 16.448 -10.842 -30.448 1.00 80.69 88 GLN A CA 1
ATOM 720 C C . GLN A 1 88 ? 15.848 -9.605 -31.142 1.00 80.69 88 GLN A C 1
ATOM 722 O O . GLN A 1 88 ? 14.863 -9.025 -30.672 1.00 80.69 88 GLN A O 1
ATOM 727 N N . PRO A 1 89 ? 16.389 -9.200 -32.308 1.00 72.88 89 PRO A N 1
ATOM 728 C CA . PRO A 1 89 ? 16.012 -7.950 -32.983 1.00 72.88 89 PRO A CA 1
ATOM 729 C C . PRO A 1 89 ? 14.520 -7.872 -33.353 1.00 72.88 89 PRO A C 1
ATOM 731 O O . PRO A 1 89 ? 13.946 -6.790 -33.472 1.00 72.88 89 PRO A O 1
ATOM 734 N N . GLN A 1 90 ? 13.867 -9.027 -33.492 1.00 70.25 90 GLN A N 1
ATOM 735 C CA . GLN A 1 90 ? 12.440 -9.176 -33.783 1.00 70.25 90 GLN A CA 1
ATOM 736 C C . GLN A 1 90 ? 11.490 -8.778 -32.635 1.00 70.25 90 GLN A C 1
ATOM 738 O O . GLN A 1 90 ? 10.332 -8.460 -32.905 1.00 70.25 90 GLN A O 1
ATOM 743 N N . LEU A 1 91 ? 11.950 -8.716 -31.379 1.00 64.69 91 LEU A N 1
ATOM 744 C CA . LEU A 1 91 ? 11.108 -8.335 -30.228 1.00 64.69 91 LEU A CA 1
ATOM 745 C C . LEU A 1 91 ? 10.698 -6.862 -30.249 1.00 64.69 91 LEU A C 1
ATOM 747 O O . LEU A 1 91 ? 9.551 -6.521 -29.955 1.00 64.69 91 LEU A O 1
ATOM 751 N N . LEU A 1 92 ? 11.619 -5.975 -30.642 1.00 57.22 92 LEU A N 1
ATOM 752 C CA . LEU A 1 92 ? 11.344 -4.536 -30.720 1.00 57.22 92 LEU A CA 1
ATOM 753 C C . LEU A 1 92 ? 10.341 -4.196 -31.831 1.00 57.22 92 LEU A C 1
ATOM 755 O O . LEU A 1 92 ? 9.711 -3.138 -31.799 1.00 57.22 92 LEU A O 1
ATOM 759 N N . MET A 1 93 ? 10.143 -5.094 -32.802 1.00 54.00 93 MET A N 1
ATOM 760 C CA . MET A 1 93 ? 9.145 -4.902 -33.853 1.00 54.00 93 MET A CA 1
ATOM 761 C C . MET A 1 93 ? 7.703 -5.095 -33.364 1.00 54.00 93 MET A C 1
ATOM 763 O O . MET A 1 93 ? 6.803 -4.556 -34.006 1.00 54.00 93 MET A O 1
ATOM 767 N N . GLN A 1 94 ? 7.461 -5.806 -32.253 1.00 53.62 94 GLN A N 1
ATOM 768 C CA . GLN A 1 94 ? 6.107 -6.066 -31.730 1.00 53.62 94 GLN A CA 1
ATOM 769 C C . GLN A 1 94 ? 5.716 -5.185 -30.536 1.00 53.62 94 GLN A C 1
ATOM 771 O O . GLN A 1 94 ? 4.549 -4.804 -30.450 1.00 53.62 94 GLN A O 1
ATOM 776 N N . VAL A 1 95 ? 6.676 -4.748 -29.703 1.00 53.53 95 VAL A N 1
ATOM 777 C CA . VAL A 1 95 ? 6.458 -3.677 -28.697 1.00 53.53 95 VAL A CA 1
ATOM 778 C C . VAL A 1 95 ? 5.923 -2.407 -29.341 1.00 53.53 95 VAL A C 1
ATOM 780 O O . VAL A 1 95 ? 5.171 -1.670 -28.704 1.00 53.53 95 VAL A O 1
ATOM 783 N N . LYS A 1 96 ? 6.234 -2.212 -30.636 1.00 49.88 96 LYS A N 1
ATOM 784 C CA . LYS A 1 96 ? 5.635 -1.170 -31.458 1.00 49.88 96 LYS A CA 1
ATOM 785 C C . LYS A 1 96 ? 4.140 -1.095 -31.214 1.00 49.88 96 LYS A C 1
ATOM 787 O O . LYS A 1 96 ? 3.752 -0.069 -30.733 1.00 49.88 96 LYS A O 1
ATOM 792 N N . LYS A 1 97 ? 3.293 -2.106 -31.407 1.00 48.78 97 LYS A N 1
ATOM 793 C CA . LYS A 1 97 ? 1.833 -1.859 -31.461 1.00 48.78 97 LYS A CA 1
ATOM 794 C C . LYS A 1 97 ? 1.229 -1.190 -30.206 1.00 48.78 97 LYS A C 1
ATOM 796 O O . LYS A 1 97 ? 0.460 -0.251 -30.353 1.00 48.78 97 LYS A O 1
ATOM 801 N N . THR A 1 98 ? 1.612 -1.608 -29.001 1.00 51.25 98 THR A N 1
ATOM 802 C CA . THR A 1 98 ? 1.043 -1.066 -27.750 1.00 51.25 98 THR A CA 1
ATOM 803 C C . THR A 1 98 ? 1.651 0.288 -27.375 1.00 51.25 98 THR A C 1
ATOM 805 O O . THR A 1 98 ? 0.922 1.219 -27.055 1.00 51.25 98 THR A O 1
ATOM 808 N N . VAL A 1 99 ? 2.976 0.432 -27.502 1.00 49.44 99 VAL A N 1
ATOM 809 C CA . VAL A 1 99 ? 3.673 1.711 -27.267 1.00 49.44 99 VAL A CA 1
ATOM 810 C C . VAL A 1 99 ? 3.345 2.720 -28.369 1.00 49.44 99 VAL A C 1
ATOM 812 O O . VAL A 1 99 ? 3.250 3.910 -28.123 1.00 49.44 99 VAL A O 1
ATOM 815 N N . TRP A 1 100 ? 3.122 2.245 -29.590 1.00 43.84 100 TRP A N 1
ATOM 816 C CA . TRP A 1 100 ? 2.697 3.009 -30.760 1.00 43.84 100 TRP A CA 1
ATOM 817 C C . TRP A 1 100 ? 1.310 3.577 -30.553 1.00 43.84 100 TRP A C 1
ATOM 819 O O . TRP A 1 100 ? 1.152 4.758 -30.781 1.00 43.84 100 TRP A O 1
ATOM 829 N N . ASP A 1 101 ? 0.325 2.827 -30.069 1.00 51.25 101 ASP A N 1
ATOM 830 C CA . ASP A 1 101 ? -1.010 3.398 -29.849 1.00 51.25 101 ASP A CA 1
ATOM 831 C C . ASP A 1 101 ? -1.012 4.469 -28.727 1.00 51.25 101 ASP A C 1
ATOM 833 O O . ASP A 1 101 ? -1.760 5.447 -28.802 1.00 51.25 101 ASP A O 1
ATOM 837 N N . GLU A 1 102 ? -0.126 4.353 -27.732 1.00 52.78 102 GLU A N 1
ATOM 838 C CA . GLU A 1 102 ? 0.011 5.305 -26.615 1.00 52.78 102 GLU A CA 1
ATOM 839 C C . GLU A 1 102 ? 0.858 6.548 -26.984 1.00 52.78 102 GLU A C 1
ATOM 841 O O . GLU A 1 102 ? 0.471 7.683 -26.698 1.00 52.78 102 GLU A O 1
ATOM 846 N N . VAL A 1 103 ? 1.960 6.358 -27.721 1.00 45.75 103 VAL A N 1
ATOM 847 C C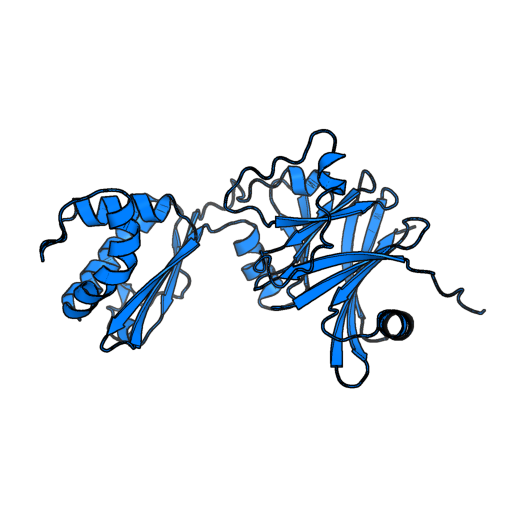A . VAL A 1 103 ? 2.854 7.421 -28.229 1.00 45.75 103 VAL A CA 1
ATOM 848 C C . VAL A 1 103 ? 2.258 8.139 -29.455 1.00 45.75 103 VAL A C 1
ATOM 850 O O . VAL A 1 103 ? 2.346 9.365 -29.553 1.00 45.75 103 VAL A O 1
ATOM 853 N N . MET A 1 104 ? 1.596 7.424 -30.376 1.00 41.69 104 MET A N 1
ATOM 854 C CA . MET A 1 104 ? 0.992 7.990 -31.602 1.00 41.69 104 MET A CA 1
ATOM 855 C C . MET A 1 104 ? -0.280 8.798 -31.332 1.00 41.69 104 MET A C 1
ATOM 857 O O . MET A 1 104 ? -0.624 9.654 -32.147 1.00 41.69 104 MET A O 1
ATOM 861 N N . ASN A 1 105 ? -0.968 8.575 -30.205 1.00 50.16 105 ASN A N 1
ATOM 862 C CA . ASN A 1 105 ? -2.072 9.441 -29.780 1.00 50.16 105 ASN A CA 1
ATOM 863 C C . ASN A 1 105 ? -1.595 10.825 -29.303 1.00 50.16 105 ASN A C 1
ATOM 865 O O . ASN A 1 105 ? -2.403 11.753 -29.271 1.00 50.16 105 ASN A O 1
ATOM 869 N N . ARG A 1 106 ? -0.305 10.997 -28.965 1.00 47.66 106 ARG A N 1
ATOM 870 C CA . ARG A 1 106 ? 0.253 12.302 -28.574 1.00 47.66 106 ARG A CA 1
ATOM 871 C C . ARG A 1 106 ? 0.970 13.033 -29.704 1.00 47.66 106 ARG A C 1
ATOM 873 O O . ARG A 1 106 ? 0.733 14.228 -29.828 1.00 47.66 106 ARG A O 1
ATOM 880 N N . GLU A 1 107 ? 1.764 12.387 -30.562 1.00 39.84 107 GLU A N 1
ATOM 881 C CA . GLU A 1 107 ? 2.409 13.088 -31.687 1.00 39.84 107 GLU A CA 1
ATOM 882 C C . GLU A 1 107 ? 2.612 12.211 -32.933 1.00 39.84 107 GLU A C 1
ATOM 884 O O . GLU A 1 107 ? 3.280 11.180 -32.927 1.00 39.84 107 GLU A O 1
ATOM 889 N N . TYR A 1 108 ? 2.037 12.679 -34.042 1.00 35.66 108 TYR A N 1
ATOM 890 C CA . TYR A 1 108 ? 2.056 12.049 -35.356 1.00 35.66 108 TYR A CA 1
ATOM 891 C C . TYR A 1 108 ? 3.389 12.323 -36.070 1.00 35.66 108 TYR A C 1
ATOM 893 O O . TYR A 1 108 ? 3.603 13.420 -36.588 1.00 35.66 108 TYR A O 1
ATOM 901 N N . ASN A 1 109 ? 4.268 11.319 -36.105 1.00 39.72 109 ASN A N 1
ATOM 902 C CA . ASN A 1 109 ? 5.082 10.869 -37.248 1.00 39.72 109 ASN A CA 1
ATOM 903 C C . ASN A 1 109 ? 6.392 10.221 -36.775 1.00 39.72 109 ASN A C 1
ATOM 905 O O . ASN A 1 109 ? 7.084 10.750 -35.915 1.00 39.72 109 ASN A O 1
ATOM 909 N N . ILE A 1 110 ? 6.780 9.171 -37.514 1.00 45.75 110 ILE A N 1
ATOM 910 C CA . ILE A 1 110 ? 8.081 8.477 -37.518 1.00 45.75 110 ILE A CA 1
ATOM 911 C C . ILE A 1 110 ? 8.191 7.371 -36.459 1.00 45.75 110 ILE A C 1
ATOM 913 O O . ILE A 1 110 ? 8.600 7.684 -35.359 1.00 45.75 110 ILE A O 1
ATOM 917 N N . LEU A 1 111 ? 7.972 6.088 -36.834 1.00 36.97 111 LEU A N 1
ATOM 918 C CA . LEU A 1 111 ? 8.980 5.012 -36.641 1.00 36.97 111 LEU A CA 1
ATOM 919 C C . LEU A 1 111 ? 9.002 3.970 -37.760 1.00 36.97 111 LEU A C 1
ATOM 921 O O . LEU A 1 111 ? 8.222 3.017 -37.808 1.00 36.97 111 LEU A O 1
ATOM 925 N N . SER A 1 112 ? 10.040 4.121 -38.578 1.00 43.72 112 SER A N 1
ATOM 926 C CA . SER A 1 112 ? 10.649 3.129 -39.471 1.00 43.72 112 SER A CA 1
ATOM 927 C C . SER A 1 112 ? 11.619 2.210 -38.668 1.00 43.72 112 SER A C 1
ATOM 929 O O . SER A 1 112 ? 11.635 2.309 -37.439 1.00 43.72 112 SER A O 1
ATOM 931 N N . PRO A 1 113 ? 12.429 1.311 -39.271 1.00 44.88 113 PRO A N 1
ATOM 932 C CA . PRO A 1 113 ? 13.411 0.450 -38.586 1.00 44.88 113 PRO A CA 1
ATOM 933 C C . PRO A 1 113 ? 14.666 1.189 -38.060 1.00 44.88 113 PRO A C 1
ATOM 935 O O . PRO A 1 113 ? 15.757 0.631 -38.010 1.00 44.88 113 PRO A O 1
ATOM 938 N N . HIS A 1 114 ? 14.529 2.453 -37.663 1.00 48.09 114 HIS A N 1
ATOM 939 C CA . HIS A 1 114 ? 15.630 3.319 -37.235 1.00 48.09 114 HIS A CA 1
ATOM 940 C C . HIS A 1 114 ? 15.302 3.962 -35.888 1.00 48.09 114 HIS A C 1
ATOM 942 O O . HIS A 1 114 ? 15.176 5.179 -35.814 1.00 48.09 114 HIS A O 1
ATOM 948 N N . ALA A 1 115 ? 15.103 3.167 -34.834 1.00 52.59 115 ALA A N 1
ATOM 949 C CA . ALA A 1 115 ? 15.038 3.731 -33.489 1.00 52.59 115 ALA A CA 1
ATOM 950 C C . ALA A 1 115 ? 16.381 4.423 -33.202 1.00 52.59 115 ALA A C 1
ATOM 952 O O . ALA A 1 115 ? 17.401 3.763 -33.010 1.00 52.59 115 ALA A O 1
ATOM 953 N N . THR A 1 116 ? 16.400 5.749 -33.303 1.00 57.91 116 THR A N 1
ATOM 954 C CA . THR A 1 116 ? 17.571 6.567 -32.996 1.00 57.91 116 THR A CA 1
ATOM 955 C C . THR A 1 116 ? 17.684 6.730 -31.480 1.00 57.91 116 THR A C 1
ATOM 957 O O . THR A 1 116 ? 16.669 6.624 -30.790 1.00 57.91 116 THR A O 1
ATOM 960 N N . PRO A 1 117 ? 18.882 7.010 -30.941 1.00 57.00 117 PRO A N 1
ATOM 961 C CA . PRO A 1 117 ? 19.053 7.343 -29.525 1.00 57.00 117 PRO A CA 1
ATOM 962 C C . PRO A 1 117 ? 18.035 8.381 -29.019 1.00 57.00 117 PRO A C 1
ATOM 964 O O . PRO A 1 117 ? 17.368 8.117 -28.027 1.00 57.00 117 PRO A O 1
ATOM 967 N N . ASP A 1 118 ? 17.806 9.460 -29.776 1.00 56.94 118 ASP A N 1
ATOM 968 C CA . ASP A 1 118 ? 16.847 10.533 -29.452 1.00 56.94 118 ASP A CA 1
ATOM 969 C C . ASP A 1 118 ? 15.406 10.039 -29.255 1.00 56.94 118 ASP A C 1
ATOM 971 O O . ASP A 1 118 ? 14.635 10.583 -28.467 1.00 56.94 118 ASP A O 1
ATOM 975 N N . LEU A 1 119 ? 15.006 9.004 -29.993 1.00 59.47 119 LEU A N 1
ATOM 976 C CA . LEU A 1 119 ? 13.680 8.428 -29.846 1.00 59.47 119 LEU A CA 1
ATOM 977 C C . LEU A 1 119 ? 13.570 7.614 -28.562 1.00 59.47 119 LEU A C 1
ATOM 979 O O . LEU A 1 119 ? 12.538 7.665 -27.896 1.00 59.47 119 LEU A O 1
ATOM 983 N N . ILE A 1 120 ? 14.599 6.823 -28.258 1.00 59.31 120 ILE A N 1
ATOM 984 C CA . ILE A 1 120 ? 14.615 6.026 -27.036 1.00 59.31 120 ILE A CA 1
ATOM 985 C C . ILE A 1 120 ? 14.640 6.978 -25.838 1.00 59.31 120 ILE A C 1
ATOM 987 O O . ILE A 1 120 ? 13.884 6.773 -24.898 1.00 59.31 120 ILE A O 1
ATOM 991 N N . GLU A 1 121 ? 15.395 8.073 -25.927 1.00 63.34 121 GLU A N 1
ATOM 992 C CA . GLU A 1 121 ? 15.389 9.156 -24.944 1.00 63.34 121 GLU A CA 1
ATOM 993 C C . GLU A 1 121 ? 13.992 9.776 -24.781 1.00 63.34 121 GLU A C 1
ATOM 995 O O . GLU A 1 121 ? 13.476 9.800 -23.669 1.00 63.34 121 GLU A O 1
ATOM 1000 N N . LYS A 1 122 ? 13.303 10.149 -25.870 1.00 64.75 122 LYS A N 1
ATOM 1001 C CA . LYS A 1 122 ? 11.929 10.685 -25.800 1.00 64.75 122 LYS A CA 1
ATOM 1002 C C . LYS A 1 122 ? 10.917 9.680 -25.235 1.00 64.75 122 LYS A C 1
ATOM 1004 O O . LYS A 1 122 ? 10.005 10.062 -24.497 1.00 64.75 122 LYS A O 1
ATOM 1009 N N . TRP A 1 123 ? 11.048 8.400 -25.589 1.00 67.81 123 TRP A N 1
ATOM 1010 C CA . TRP A 1 123 ? 10.239 7.330 -25.005 1.00 67.81 123 TRP A CA 1
ATOM 1011 C C . TRP A 1 123 ? 10.502 7.220 -23.503 1.00 67.81 123 TRP A C 1
ATOM 1013 O O . TRP A 1 123 ? 9.551 7.123 -22.737 1.00 67.81 123 TRP A O 1
ATOM 1023 N N . MET A 1 124 ? 11.760 7.313 -23.076 1.00 64.81 124 MET A N 1
ATOM 1024 C CA . MET A 1 124 ? 12.143 7.260 -21.667 1.00 64.81 124 MET A CA 1
ATOM 1025 C C . MET A 1 124 ? 11.682 8.483 -20.889 1.00 64.81 124 MET A C 1
ATOM 1027 O O . MET A 1 124 ? 11.208 8.315 -19.774 1.00 64.81 124 MET A O 1
ATOM 1031 N N . ASP A 1 125 ? 11.748 9.680 -21.466 1.00 66.88 125 ASP A N 1
ATOM 1032 C CA . ASP A 1 125 ? 11.196 10.894 -20.860 1.00 66.88 125 ASP A CA 1
ATOM 1033 C C . ASP A 1 125 ? 9.685 10.754 -20.664 1.00 66.88 125 ASP A C 1
ATOM 1035 O O . ASP A 1 125 ? 9.177 10.952 -19.564 1.00 66.88 125 ASP A O 1
ATOM 1039 N N . THR A 1 126 ? 8.973 10.289 -21.695 1.00 64.50 126 THR A N 1
ATOM 1040 C CA . THR A 1 126 ? 7.532 10.010 -21.594 1.00 64.50 126 THR A CA 1
ATOM 1041 C C . THR A 1 126 ? 7.252 8.921 -20.555 1.00 64.50 126 THR A C 1
ATOM 1043 O O . THR A 1 126 ? 6.299 9.022 -19.788 1.00 64.50 126 THR A O 1
ATOM 1046 N N . TRP A 1 127 ? 8.076 7.877 -20.501 1.00 62.88 127 TRP A N 1
ATOM 1047 C CA . TRP A 1 127 ? 7.937 6.780 -19.548 1.00 62.88 127 TRP A CA 1
ATOM 1048 C C . TRP A 1 127 ? 8.206 7.227 -18.104 1.00 62.88 127 TRP A C 1
ATOM 1050 O O . TRP A 1 127 ? 7.488 6.816 -17.198 1.00 62.88 127 TRP A O 1
ATOM 1060 N N . LEU A 1 128 ? 9.175 8.113 -17.884 1.00 63.06 128 LEU A N 1
ATOM 1061 C CA . LEU A 1 128 ? 9.485 8.703 -16.580 1.00 63.06 128 LEU A CA 1
ATOM 1062 C C . LEU A 1 128 ? 8.428 9.699 -16.116 1.00 63.06 128 LEU A C 1
ATOM 1064 O O . LEU A 1 128 ? 8.157 9.775 -14.921 1.00 63.06 128 LEU A O 1
ATOM 1068 N N . GLU A 1 129 ? 7.795 10.423 -17.040 1.00 60.03 129 GLU A N 1
ATOM 1069 C CA . GLU A 1 129 ? 6.621 11.245 -16.734 1.00 60.03 129 GLU A CA 1
ATOM 1070 C C . GLU A 1 129 ? 5.432 10.397 -16.241 1.00 60.03 129 GLU A C 1
ATOM 1072 O O . GLU A 1 129 ? 4.597 10.894 -15.486 1.00 60.03 129 GLU A O 1
ATOM 1077 N N . HIS A 1 130 ? 5.367 9.116 -16.625 1.00 55.00 130 HIS A N 1
ATOM 1078 C CA . HIS A 1 130 ? 4.298 8.174 -16.276 1.00 55.00 130 HIS A CA 1
ATOM 1079 C C . HIS A 1 130 ? 4.854 7.019 -15.432 1.00 55.00 130 HIS A C 1
ATOM 1081 O O . HIS A 1 130 ? 4.856 5.851 -15.823 1.00 55.00 130 HIS A O 1
ATOM 1087 N N . ILE A 1 131 ? 5.353 7.373 -14.253 1.00 54.41 131 ILE A N 1
ATOM 1088 C CA . ILE A 1 131 ? 5.803 6.448 -13.211 1.00 54.41 131 ILE A CA 1
ATOM 1089 C C . ILE A 1 131 ? 4.750 5.339 -12.984 1.00 54.41 131 ILE A C 1
ATOM 1091 O O . ILE A 1 131 ? 3.610 5.648 -12.649 1.00 54.41 131 ILE A O 1
ATOM 1095 N N . GLY A 1 132 ? 5.133 4.059 -13.131 1.00 54.00 132 GLY A N 1
ATOM 1096 C CA . GLY A 1 132 ? 4.255 2.897 -12.885 1.00 54.00 132 GLY A CA 1
ATOM 1097 C C . GLY A 1 132 ? 3.859 2.061 -14.113 1.00 54.00 132 GLY A C 1
ATOM 1098 O O . GLY A 1 132 ? 2.946 1.243 -14.022 1.00 54.00 132 GLY A O 1
ATOM 1099 N N . LEU A 1 133 ? 4.516 2.237 -15.265 1.00 61.41 133 LEU A N 1
ATOM 1100 C CA . LEU A 1 133 ? 4.181 1.504 -16.492 1.00 61.41 133 LEU A CA 1
ATOM 1101 C C . LEU A 1 133 ? 4.941 0.173 -16.645 1.00 61.41 133 LEU A C 1
ATOM 1103 O O . LEU A 1 133 ? 6.160 0.095 -16.465 1.00 61.41 133 LEU A O 1
ATOM 1107 N N . GLN A 1 134 ? 4.200 -0.859 -17.063 1.00 70.25 134 GLN A N 1
ATOM 1108 C CA . GLN A 1 134 ? 4.695 -2.186 -17.434 1.00 70.25 134 GLN A CA 1
ATOM 1109 C C . GLN A 1 134 ? 4.778 -2.327 -18.959 1.00 70.25 134 GLN A C 1
ATOM 1111 O O . GLN A 1 134 ? 3.788 -2.138 -19.663 1.00 70.25 134 GLN A O 1
ATOM 1116 N N . TYR A 1 135 ? 5.921 -2.783 -19.466 1.00 71.38 135 TYR A N 1
ATOM 1117 C CA . TYR A 1 135 ? 6.140 -3.055 -20.884 1.00 71.38 135 TYR A CA 1
ATOM 1118 C C . TYR A 1 135 ? 6.370 -4.540 -21.116 1.00 71.38 135 TYR A C 1
ATOM 1120 O O . TYR A 1 135 ? 7.309 -5.133 -20.589 1.00 71.38 135 TYR A O 1
ATOM 1128 N N . ASN A 1 136 ? 5.516 -5.142 -21.940 1.00 71.81 136 ASN A N 1
ATOM 1129 C CA . ASN A 1 136 ? 5.641 -6.537 -22.344 1.00 71.81 136 ASN A CA 1
ATOM 1130 C C . ASN A 1 136 ? 6.202 -6.610 -23.771 1.00 71.81 136 ASN A C 1
ATOM 1132 O O . ASN A 1 136 ? 5.593 -6.119 -24.720 1.00 71.81 136 ASN A O 1
ATOM 1136 N N . PHE A 1 137 ? 7.344 -7.266 -23.920 1.00 73.12 137 PHE A N 1
ATOM 1137 C CA . PHE A 1 137 ? 7.976 -7.603 -25.186 1.00 73.12 137 PHE A CA 1
ATOM 1138 C C . PHE A 1 137 ? 7.503 -8.994 -25.580 1.00 73.12 137 PHE A C 1
ATOM 1140 O O . PHE A 1 137 ? 7.739 -9.973 -24.866 1.00 73.12 137 PHE A O 1
ATOM 1147 N N . LEU A 1 138 ? 6.792 -9.066 -26.702 1.00 70.31 138 LEU A N 1
ATOM 1148 C CA . LEU A 1 138 ? 6.160 -10.291 -27.167 1.00 70.31 138 LEU A CA 1
ATOM 1149 C C . LEU A 1 138 ? 6.973 -10.936 -28.296 1.00 70.31 138 LEU A C 1
ATOM 1151 O O . LEU A 1 138 ? 7.488 -10.238 -29.170 1.00 70.31 138 LEU A O 1
ATOM 1155 N N . LEU A 1 139 ? 7.030 -12.266 -28.296 1.00 71.75 139 LEU A N 1
ATOM 1156 C CA . LEU A 1 139 ? 7.411 -13.096 -29.438 1.00 71.75 139 LEU A CA 1
ATOM 1157 C C . LEU A 1 139 ? 6.281 -14.096 -29.671 1.00 71.75 139 LEU A C 1
ATOM 1159 O O . LEU A 1 139 ? 5.904 -14.818 -28.750 1.00 71.75 139 LEU A O 1
ATOM 1163 N N . GLU A 1 140 ? 5.725 -14.125 -30.885 1.00 76.31 140 GLU A N 1
ATOM 1164 C CA . GLU A 1 140 ? 4.610 -15.027 -31.230 1.00 76.31 140 GLU A CA 1
ATOM 1165 C C . GLU A 1 140 ? 3.442 -14.943 -30.222 1.00 76.31 140 GLU A C 1
ATOM 1167 O O . GLU A 1 140 ? 2.915 -15.957 -29.774 1.00 76.31 140 GLU A O 1
ATOM 1172 N N . GLU A 1 141 ? 3.071 -13.718 -29.826 1.00 69.69 141 GLU A N 1
ATOM 1173 C CA . GLU A 1 141 ? 1.992 -13.429 -28.858 1.00 69.69 141 GLU A CA 1
ATOM 1174 C C . GLU A 1 141 ? 2.263 -13.882 -27.408 1.00 69.69 141 GLU A C 1
ATOM 1176 O O . GLU A 1 141 ? 1.403 -13.734 -26.540 1.00 69.69 141 GLU A O 1
ATOM 1181 N N . LYS A 1 142 ? 3.467 -14.375 -27.098 1.00 73.25 142 LYS A N 1
ATOM 1182 C CA . LYS A 1 142 ? 3.888 -14.722 -25.732 1.00 73.25 142 LYS A CA 1
ATOM 1183 C C . LYS A 1 142 ? 4.819 -13.664 -25.166 1.00 73.25 142 LYS A C 1
ATOM 1185 O O . LYS A 1 142 ? 5.698 -13.182 -25.870 1.00 73.25 142 LYS A O 1
ATOM 1190 N N . ILE A 1 143 ? 4.674 -13.351 -23.876 1.00 72.00 143 ILE A N 1
ATOM 1191 C CA . ILE A 1 143 ? 5.609 -12.471 -23.161 1.00 72.00 143 ILE A CA 1
ATOM 1192 C C . ILE A 1 143 ? 6.975 -13.155 -23.116 1.00 72.00 143 ILE A C 1
ATOM 1194 O O . ILE A 1 143 ? 7.153 -14.174 -22.452 1.00 72.00 143 ILE A O 1
ATOM 1198 N N . SER A 1 144 ? 7.928 -12.605 -23.858 1.00 79.81 144 SER A N 1
ATOM 1199 C CA . SER A 1 144 ? 9.313 -13.076 -23.897 1.00 79.81 144 SER A CA 1
ATOM 1200 C C . SER A 1 144 ? 10.209 -12.282 -22.961 1.00 79.81 144 SER A C 1
ATOM 1202 O O . SER A 1 144 ? 11.177 -12.825 -22.431 1.00 79.81 144 SER A O 1
ATOM 1204 N N . PHE A 1 145 ? 9.866 -11.017 -22.740 1.00 81.94 145 PHE A N 1
ATOM 1205 C CA . PHE A 1 145 ? 10.515 -10.161 -21.765 1.00 81.94 145 PHE A CA 1
ATOM 1206 C C . PHE A 1 145 ? 9.499 -9.159 -21.226 1.00 81.94 145 PHE A C 1
ATOM 1208 O O . PHE A 1 145 ? 8.671 -8.644 -21.976 1.00 81.94 145 PHE A O 1
ATOM 1215 N N . ARG A 1 146 ? 9.540 -8.874 -19.935 1.00 81.88 146 ARG A N 1
ATOM 1216 C CA . ARG A 1 146 ? 8.757 -7.818 -19.303 1.00 81.88 146 ARG A CA 1
ATOM 1217 C C . ARG A 1 146 ? 9.715 -6.862 -18.632 1.00 81.88 146 ARG A C 1
ATOM 1219 O O . ARG A 1 146 ? 10.597 -7.311 -17.917 1.00 81.88 146 ARG A O 1
ATOM 1226 N N . LEU A 1 147 ? 9.504 -5.568 -18.830 1.00 82.06 147 LEU A N 1
ATOM 1227 C CA . LEU A 1 147 ? 10.203 -4.503 -18.127 1.00 82.06 147 LEU A CA 1
ATOM 1228 C C . LEU A 1 147 ? 9.188 -3.673 -17.354 1.00 82.06 147 LEU A C 1
ATOM 1230 O O . LEU A 1 147 ? 8.200 -3.210 -17.919 1.00 82.06 147 LEU A O 1
ATOM 1234 N N . LEU A 1 148 ? 9.435 -3.475 -16.072 1.00 79.88 148 LEU A N 1
ATOM 1235 C CA . LEU A 1 148 ? 8.605 -2.684 -15.185 1.00 79.88 148 LEU A CA 1
ATOM 1236 C C . LEU A 1 148 ? 9.494 -1.667 -14.482 1.00 79.88 148 LEU A C 1
ATOM 1238 O O . LEU A 1 148 ? 10.491 -2.041 -13.868 1.00 79.88 148 LEU A O 1
ATOM 1242 N N . MET A 1 149 ? 9.134 -0.390 -14.592 1.00 75.69 149 MET A N 1
ATOM 1243 C CA . MET A 1 149 ? 9.788 0.688 -13.861 1.00 75.69 149 MET A CA 1
ATOM 1244 C C . MET A 1 149 ? 8.755 1.420 -13.022 1.00 75.69 149 MET A C 1
ATOM 1246 O O . MET A 1 149 ? 7.739 1.908 -13.521 1.00 75.69 149 MET A O 1
ATOM 1250 N N . GLU A 1 150 ? 9.033 1.493 -11.734 1.00 74.38 150 GLU A N 1
ATOM 1251 C CA . GLU A 1 150 ? 8.140 2.051 -10.732 1.00 74.38 150 GLU A CA 1
ATOM 1252 C C . GLU A 1 150 ? 8.917 3.087 -9.924 1.00 74.38 150 GLU A C 1
ATOM 1254 O O . GLU A 1 150 ? 10.134 2.963 -9.750 1.00 74.38 150 GLU A O 1
ATOM 1259 N N . ALA A 1 151 ? 8.233 4.116 -9.423 1.00 71.81 151 ALA A N 1
ATOM 1260 C CA . ALA A 1 151 ? 8.854 4.949 -8.404 1.00 71.81 151 ALA A CA 1
ATOM 1261 C C . ALA A 1 151 ? 9.064 4.090 -7.173 1.00 71.81 151 ALA A C 1
ATOM 1263 O O . ALA A 1 151 ? 8.154 3.378 -6.739 1.00 71.81 151 ALA A O 1
ATOM 1264 N N . TYR A 1 152 ? 10.250 4.202 -6.595 1.00 74.38 152 TYR A N 1
ATOM 1265 C CA . TYR A 1 152 ? 10.473 3.650 -5.280 1.00 74.38 152 TYR A CA 1
ATOM 1266 C C . TYR A 1 152 ? 9.935 4.632 -4.243 1.00 74.38 152 TYR A C 1
ATOM 1268 O O . TYR A 1 152 ? 10.594 5.580 -3.832 1.00 74.38 152 TYR A O 1
ATOM 1276 N N . THR A 1 153 ? 8.655 4.467 -3.928 1.00 74.62 153 THR A N 1
ATOM 1277 C CA . THR A 1 153 ? 7.948 5.283 -2.940 1.00 74.62 153 THR A CA 1
ATOM 1278 C C . THR A 1 153 ? 8.137 4.717 -1.540 1.00 74.62 153 THR A C 1
ATOM 1280 O O . THR A 1 153 ? 8.417 3.530 -1.390 1.00 74.62 153 THR A O 1
ATOM 1283 N N . ASP A 1 154 ? 7.859 5.513 -0.508 1.00 73.94 154 ASP A N 1
ATOM 1284 C CA . ASP A 1 154 ? 7.820 5.034 0.888 1.00 73.94 154 ASP A CA 1
ATOM 1285 C C . ASP A 1 154 ? 6.884 3.861 1.026 1.00 73.94 154 ASP A C 1
ATOM 1287 O O . ASP A 1 154 ? 7.191 2.890 1.694 1.00 73.94 154 ASP A O 1
ATOM 1291 N N . TYR A 1 155 ? 5.746 3.936 0.342 1.00 75.94 155 TYR A N 1
ATOM 1292 C CA . TYR A 1 155 ? 4.796 2.845 0.307 1.00 75.94 155 TYR A CA 1
ATOM 1293 C C . TYR A 1 155 ? 5.427 1.575 -0.260 1.00 75.94 155 TYR A C 1
ATOM 1295 O O . TYR A 1 155 ? 5.303 0.515 0.341 1.00 75.94 155 TYR A O 1
ATOM 1303 N N . THR A 1 156 ? 6.153 1.683 -1.373 1.00 75.19 156 THR A N 1
ATOM 1304 C CA . THR A 1 156 ? 6.858 0.547 -1.980 1.00 75.19 156 THR A CA 1
ATOM 1305 C C . THR A 1 156 ? 7.926 -0.006 -1.042 1.00 75.19 156 THR A C 1
ATOM 1307 O O . THR A 1 156 ? 7.983 -1.216 -0.828 1.00 75.19 156 THR A O 1
ATOM 1310 N N . HIS A 1 157 ? 8.723 0.877 -0.440 1.00 80.06 157 HIS A N 1
ATOM 1311 C CA . HIS A 1 157 ? 9.739 0.516 0.539 1.00 80.06 157 HIS A CA 1
ATOM 1312 C C . HIS A 1 157 ? 9.130 -0.198 1.745 1.00 80.06 157 HIS A C 1
ATOM 1314 O O . HIS A 1 157 ? 9.616 -1.244 2.162 1.00 80.06 157 HIS A O 1
ATOM 1320 N N . ILE A 1 158 ? 8.018 0.314 2.266 1.00 79.12 158 ILE A N 1
ATOM 1321 C CA . ILE A 1 158 ? 7.313 -0.269 3.402 1.00 79.12 158 ILE A CA 1
ATOM 1322 C C . ILE A 1 158 ? 6.751 -1.647 3.046 1.00 79.12 158 ILE A C 1
ATOM 1324 O O . ILE A 1 158 ? 6.901 -2.584 3.830 1.00 79.12 158 ILE A O 1
ATOM 1328 N N . CYS A 1 159 ? 6.152 -1.791 1.862 1.00 79.44 159 CYS A N 1
ATOM 1329 C CA . CYS A 1 159 ? 5.660 -3.083 1.387 1.00 79.44 159 CYS A CA 1
ATOM 1330 C C . CYS A 1 159 ? 6.788 -4.123 1.354 1.00 79.44 159 CYS A C 1
ATOM 1332 O O . CYS A 1 159 ? 6.626 -5.230 1.855 1.00 79.44 159 CYS A O 1
ATOM 1334 N N . GLU A 1 160 ? 7.953 -3.764 0.816 1.00 79.12 160 GLU A N 1
ATOM 1335 C CA . GLU A 1 160 ? 9.087 -4.688 0.721 1.00 79.12 160 GLU A CA 1
ATOM 1336 C C . GLU A 1 160 ? 9.740 -4.980 2.078 1.00 79.12 160 GLU A C 1
ATOM 1338 O O . GLU A 1 160 ? 10.124 -6.116 2.357 1.00 79.12 160 GLU A O 1
ATOM 1343 N N . MET A 1 161 ? 9.888 -3.971 2.932 1.00 78.44 161 MET A N 1
ATOM 1344 C CA . MET A 1 161 ? 10.612 -4.118 4.194 1.00 78.44 161 MET A CA 1
ATOM 1345 C C . MET A 1 161 ? 9.796 -4.835 5.261 1.00 78.44 161 MET A C 1
ATOM 1347 O O . MET A 1 161 ? 10.356 -5.616 6.029 1.00 78.44 161 MET A O 1
ATOM 1351 N N . TYR A 1 162 ? 8.494 -4.561 5.322 1.00 74.25 162 TYR A N 1
ATOM 1352 C CA . TYR A 1 162 ? 7.662 -4.989 6.443 1.00 74.25 162 TYR A CA 1
ATOM 1353 C C . TYR A 1 162 ? 6.639 -6.053 6.062 1.00 74.25 162 TYR A C 1
ATOM 1355 O O . TYR A 1 162 ? 6.268 -6.843 6.921 1.00 74.25 162 TYR A O 1
ATOM 1363 N N . LEU A 1 163 ? 6.207 -6.115 4.798 1.00 75.38 163 LEU A N 1
ATOM 1364 C CA . LEU A 1 163 ? 5.139 -7.036 4.391 1.00 75.38 163 LEU A CA 1
ATOM 1365 C C . LEU A 1 163 ? 5.624 -8.277 3.639 1.00 75.38 163 LEU A C 1
ATOM 1367 O O . LEU A 1 163 ? 4.859 -9.205 3.406 1.00 75.38 163 LEU A O 1
ATOM 1371 N N . ASN A 1 164 ? 6.917 -8.357 3.312 1.00 68.50 164 ASN A N 1
ATOM 1372 C CA . ASN A 1 164 ? 7.491 -9.572 2.723 1.00 68.50 164 ASN A CA 1
ATOM 1373 C C . ASN A 1 164 ? 7.487 -10.776 3.688 1.00 68.50 164 ASN A C 1
ATOM 1375 O O . ASN A 1 164 ? 7.708 -11.904 3.247 1.00 68.50 164 ASN A O 1
ATOM 1379 N N . GLN A 1 165 ? 7.287 -10.549 4.991 1.00 65.81 165 GLN A N 1
ATOM 1380 C CA . GLN A 1 165 ? 7.250 -11.601 6.016 1.00 65.81 165 GLN A CA 1
ATOM 1381 C C . GLN A 1 165 ? 5.932 -11.639 6.798 1.00 65.81 165 GLN A C 1
ATOM 1383 O O . GLN A 1 165 ? 5.553 -12.718 7.247 1.00 65.81 165 GLN A O 1
ATOM 1388 N N . ASP A 1 166 ? 5.232 -10.506 6.911 1.00 79.25 166 ASP A N 1
ATOM 1389 C CA . ASP A 1 166 ? 4.011 -10.362 7.703 1.00 79.25 166 ASP A CA 1
ATOM 1390 C C . ASP A 1 166 ? 2.877 -9.748 6.864 1.00 79.25 166 ASP A C 1
ATOM 1392 O O . ASP A 1 166 ? 3.097 -8.850 6.060 1.00 79.25 166 ASP A O 1
ATOM 1396 N N . GLU A 1 167 ? 1.628 -10.170 7.075 1.00 88.88 167 GLU A N 1
ATOM 1397 C CA . GLU A 1 167 ? 0.462 -9.581 6.383 1.00 88.88 167 GLU A CA 1
ATOM 1398 C C . GLU A 1 167 ? 0.125 -8.171 6.895 1.00 88.88 167 GLU A C 1
ATOM 1400 O O . GLU A 1 167 ? -0.633 -7.421 6.277 1.00 88.88 167 GLU A O 1
ATOM 1405 N N . ILE A 1 168 ? 0.671 -7.793 8.052 1.00 93.31 168 ILE A N 1
ATOM 1406 C CA . ILE A 1 168 ? 0.360 -6.535 8.712 1.00 93.31 168 ILE A CA 1
ATOM 1407 C C . ILE A 1 168 ? 1.562 -5.979 9.469 1.00 93.31 168 ILE A C 1
ATOM 1409 O O . ILE A 1 168 ? 2.242 -6.701 10.195 1.00 93.31 168 ILE A O 1
ATOM 1413 N N . ALA A 1 169 ? 1.784 -4.672 9.361 1.00 93.88 169 ALA A N 1
ATOM 1414 C CA . ALA A 1 169 ? 2.858 -3.998 10.077 1.00 93.88 169 ALA A CA 1
ATOM 1415 C C . ALA A 1 169 ? 2.500 -2.551 10.410 1.00 93.88 169 ALA A C 1
ATOM 1417 O O . ALA A 1 169 ? 1.814 -1.878 9.644 1.00 93.88 169 ALA A O 1
ATOM 1418 N N . ILE A 1 170 ? 3.007 -2.040 11.534 1.00 93.69 170 ILE A N 1
ATOM 1419 C CA . ILE A 1 170 ? 3.067 -0.593 11.766 1.00 93.69 170 ILE A CA 1
ATOM 1420 C C . ILE A 1 170 ? 4.446 -0.121 11.336 1.00 93.69 170 ILE A C 1
ATOM 1422 O O . ILE A 1 170 ? 5.450 -0.573 11.884 1.00 93.69 170 ILE A O 1
ATOM 1426 N N . ALA A 1 171 ? 4.485 0.791 10.372 1.00 90.44 171 ALA A N 1
ATOM 1427 C CA . ALA A 1 171 ? 5.722 1.296 9.803 1.00 90.44 171 ALA A CA 1
ATOM 1428 C C . ALA A 1 171 ? 5.722 2.830 9.758 1.00 90.44 171 ALA A C 1
ATOM 1430 O O . ALA A 1 171 ? 4.654 3.451 9.638 1.00 90.44 171 ALA A O 1
ATOM 1431 N N . PRO A 1 172 ? 6.908 3.453 9.873 1.00 88.69 172 PRO A N 1
ATOM 1432 C CA . PRO A 1 172 ? 7.045 4.873 9.613 1.00 88.69 172 PRO A CA 1
ATOM 1433 C C . PRO A 1 172 ? 6.842 5.166 8.120 1.00 88.69 172 PRO A C 1
ATOM 1435 O O . PRO A 1 172 ? 7.217 4.354 7.276 1.00 88.69 172 PRO A O 1
ATOM 1438 N N . PHE A 1 173 ? 6.282 6.329 7.797 1.00 82.50 173 PHE A N 1
ATOM 1439 C CA . PHE A 1 173 ? 6.204 6.854 6.431 1.00 82.50 173 PHE A CA 1
ATOM 1440 C C . PHE A 1 173 ? 6.367 8.379 6.442 1.00 82.50 173 PHE A C 1
ATOM 1442 O O . PHE A 1 173 ? 5.982 9.036 7.410 1.00 82.50 173 PHE A O 1
ATOM 1449 N N . GLY A 1 174 ? 6.918 8.964 5.373 1.00 76.56 174 GLY A N 1
ATOM 1450 C CA . GLY A 1 174 ? 7.201 10.401 5.325 1.00 76.56 174 GLY A CA 1
ATOM 1451 C C . GLY A 1 174 ? 8.055 10.900 6.504 1.00 76.56 174 GLY A C 1
ATOM 1452 O O . GLY A 1 174 ? 8.973 10.226 6.961 1.00 76.56 174 GLY A O 1
ATOM 1453 N N . ASN A 1 175 ? 7.742 12.097 7.013 1.00 77.25 175 ASN A N 1
ATOM 1454 C CA . ASN A 1 175 ? 8.492 12.751 8.093 1.00 77.25 175 ASN A CA 1
ATOM 1455 C C . ASN A 1 175 ? 7.999 12.305 9.483 1.00 77.25 175 ASN A C 1
ATOM 1457 O O . ASN A 1 175 ? 7.236 13.028 10.121 1.00 77.25 175 ASN A O 1
ATOM 1461 N N . ASP A 1 176 ? 8.435 11.132 9.949 1.00 79.25 176 ASP A N 1
ATOM 1462 C CA . ASP A 1 176 ? 8.140 10.578 11.288 1.00 79.25 176 ASP A CA 1
ATOM 1463 C C . ASP A 1 176 ? 6.664 10.206 11.554 1.00 79.25 176 ASP A C 1
ATOM 1465 O O . ASP A 1 176 ? 6.284 9.902 12.689 1.00 79.25 176 ASP A O 1
ATOM 1469 N N . ALA A 1 177 ? 5.824 10.190 10.520 1.00 87.94 177 ALA A N 1
ATOM 1470 C CA . ALA A 1 177 ? 4.450 9.714 10.615 1.00 87.94 177 ALA A CA 1
ATOM 1471 C C . ALA A 1 177 ? 4.401 8.181 10.733 1.00 87.94 177 ALA A C 1
ATOM 1473 O O . ALA A 1 177 ? 5.310 7.479 10.290 1.00 87.94 177 ALA A O 1
ATOM 1474 N N . GLN A 1 178 ? 3.332 7.645 11.329 1.00 91.88 178 GLN A N 1
ATOM 1475 C CA . GLN A 1 178 ? 3.134 6.200 11.486 1.00 91.88 178 GLN A CA 1
ATOM 1476 C C . GLN A 1 178 ? 1.803 5.748 10.900 1.00 91.88 178 GLN A C 1
ATOM 1478 O O . GLN A 1 178 ? 0.754 6.371 11.100 1.00 91.88 178 GLN A O 1
ATOM 1483 N N . ALA A 1 179 ? 1.838 4.636 10.178 1.00 93.69 179 ALA A N 1
ATOM 1484 C CA . ALA A 1 179 ? 0.645 3.982 9.671 1.00 93.69 179 ALA A CA 1
ATOM 1485 C C . ALA A 1 179 ? 0.711 2.489 9.932 1.00 93.69 179 ALA A C 1
ATOM 1487 O O . ALA A 1 179 ? 1.779 1.886 10.011 1.00 93.69 179 ALA A O 1
ATOM 1488 N N . LEU A 1 180 ? -0.471 1.902 10.024 1.00 95.06 180 LEU A N 1
ATOM 1489 C CA . LEU A 1 180 ? -0.662 0.478 9.873 1.00 95.06 180 LEU A CA 1
ATOM 1490 C C . LEU A 1 180 ? -0.823 0.174 8.387 1.00 95.06 180 LEU A C 1
ATOM 1492 O O . LEU A 1 180 ? -1.710 0.723 7.735 1.00 95.06 180 LEU A O 1
ATOM 1496 N N . PHE A 1 181 ? 0.011 -0.718 7.886 1.00 92.50 181 PHE A N 1
ATOM 1497 C CA . PHE A 1 181 ? -0.077 -1.286 6.556 1.00 92.50 181 PHE A CA 1
ATOM 1498 C C . PHE A 1 181 ? -0.604 -2.703 6.681 1.00 92.50 181 PHE A C 1
ATOM 1500 O O . PHE A 1 181 ? -0.091 -3.478 7.485 1.00 92.50 181 PHE A O 1
ATOM 1507 N N . TRP A 1 182 ? -1.642 -3.023 5.920 1.00 93.19 182 TRP A N 1
ATOM 1508 C CA . TRP A 1 182 ? -2.321 -4.308 5.993 1.00 93.19 182 TRP A CA 1
ATOM 1509 C C . TRP A 1 182 ? -2.550 -4.868 4.591 1.00 93.19 182 TRP A C 1
ATOM 1511 O O . TRP A 1 182 ? -3.428 -4.390 3.867 1.00 93.19 182 TRP A O 1
ATOM 1521 N N . ASP A 1 183 ? -1.741 -5.854 4.204 1.00 89.94 183 ASP A N 1
ATOM 1522 C CA . ASP A 1 183 ? -1.920 -6.603 2.963 1.00 89.94 183 ASP A CA 1
ATOM 1523 C C . ASP A 1 183 ? -3.018 -7.645 3.158 1.00 89.94 183 ASP A C 1
ATOM 1525 O O . ASP A 1 183 ? -2.900 -8.570 3.955 1.00 89.94 183 ASP A O 1
ATOM 1529 N N . VAL A 1 184 ? -4.116 -7.466 2.433 1.00 86.25 184 VAL A N 1
ATOM 1530 C CA . VAL A 1 184 ? -5.253 -8.394 2.445 1.00 86.25 184 VAL A CA 1
ATOM 1531 C C . VAL A 1 184 ? -5.455 -9.066 1.097 1.00 86.25 184 VAL A C 1
ATOM 1533 O O . VAL A 1 184 ? -6.522 -9.647 0.873 1.00 86.25 184 VAL A O 1
ATOM 1536 N N . GLN A 1 185 ? -4.461 -8.973 0.201 1.00 84.00 185 GLN A N 1
ATOM 1537 C CA . GLN A 1 185 ? -4.584 -9.387 -1.196 1.00 84.00 185 GLN A CA 1
ATOM 1538 C C . GLN A 1 185 ? -5.779 -8.660 -1.862 1.00 84.00 185 GLN A C 1
ATOM 1540 O O . GLN A 1 185 ? -6.306 -7.692 -1.297 1.00 84.00 185 GLN A O 1
ATOM 1545 N N . PRO A 1 186 ? -6.218 -9.031 -3.077 1.00 80.56 186 PRO A N 1
ATOM 1546 C CA . PRO A 1 186 ? -7.416 -8.432 -3.647 1.00 80.56 186 PRO A CA 1
ATOM 1547 C C . PRO A 1 186 ? -8.654 -8.718 -2.779 1.00 80.56 186 PRO A C 1
ATOM 1549 O O . PRO A 1 186 ? -9.167 -9.838 -2.763 1.00 80.56 186 PRO A O 1
ATOM 1552 N N . ASN A 1 187 ? -9.126 -7.724 -2.019 1.00 83.62 187 ASN A N 1
ATOM 1553 C CA . ASN A 1 187 ? -10.221 -7.893 -1.058 1.00 83.62 187 ASN A CA 1
ATOM 1554 C C . ASN A 1 187 ? -10.937 -6.572 -0.737 1.00 83.62 187 ASN A C 1
ATOM 1556 O O . ASN A 1 187 ? -10.454 -5.476 -1.029 1.00 83.62 187 ASN A O 1
ATOM 1560 N N . ILE A 1 188 ? -12.100 -6.690 -0.091 1.00 84.94 188 ILE A N 1
ATOM 1561 C CA . ILE A 1 188 ? -12.886 -5.573 0.434 1.00 84.94 188 ILE A CA 1
ATOM 1562 C C . ILE A 1 188 ? -12.797 -5.567 1.957 1.00 84.94 188 ILE A C 1
ATOM 1564 O O . ILE A 1 188 ? -13.266 -6.488 2.633 1.00 84.94 188 ILE A O 1
ATOM 1568 N N . VAL A 1 189 ? -12.276 -4.476 2.502 1.00 88.00 189 VAL A N 1
ATOM 1569 C CA . VAL A 1 189 ? -12.244 -4.187 3.932 1.00 88.00 189 VAL A CA 1
ATOM 1570 C C . VAL A 1 189 ? -13.450 -3.334 4.305 1.00 88.00 189 VAL A C 1
ATOM 1572 O O . VAL A 1 189 ? -13.639 -2.244 3.772 1.00 88.00 189 VAL A O 1
ATOM 1575 N N . THR A 1 190 ? -14.259 -3.798 5.255 1.00 88.81 190 THR A N 1
ATOM 1576 C CA . THR A 1 190 ? -15.349 -3.010 5.843 1.00 88.81 190 THR A CA 1
ATOM 1577 C C . THR A 1 190 ? -14.940 -2.474 7.213 1.00 88.81 190 THR A C 1
ATOM 1579 O O . THR A 1 190 ? -14.405 -3.202 8.047 1.00 88.81 190 THR A O 1
ATOM 1582 N N . LEU A 1 191 ? -15.259 -1.206 7.451 1.00 91.38 191 LEU A N 1
ATOM 1583 C CA . LEU A 1 191 ? -15.066 -0.472 8.695 1.00 91.38 191 LEU A CA 1
ATOM 1584 C C . LEU A 1 191 ? -16.315 -0.540 9.596 1.00 91.38 191 LEU A C 1
ATOM 1586 O O . LEU A 1 191 ? -17.435 -0.252 9.155 1.00 91.38 191 LEU A O 1
ATOM 1590 N N . ALA A 1 192 ? -16.106 -0.806 10.884 1.00 91.75 192 ALA A N 1
ATOM 1591 C CA . ALA A 1 192 ? -17.074 -0.616 11.957 1.00 91.75 192 ALA A CA 1
ATOM 1592 C C . ALA A 1 192 ? -16.497 0.258 13.081 1.00 91.75 192 ALA A C 1
ATOM 1594 O O . ALA A 1 192 ? -15.321 0.149 13.423 1.00 91.75 192 ALA A O 1
ATOM 1595 N N . LEU A 1 193 ? -17.338 1.095 13.689 1.00 92.12 193 LEU A N 1
ATOM 1596 C CA . LEU A 1 193 ? -16.967 1.941 14.825 1.00 92.12 193 LEU A CA 1
ATOM 1597 C C . LEU A 1 193 ? -17.803 1.594 16.050 1.00 92.12 193 LEU A C 1
ATOM 1599 O O . LEU A 1 193 ? -19.006 1.329 15.961 1.00 92.12 193 LEU A O 1
ATOM 1603 N N . GLU A 1 194 ? -17.155 1.637 17.205 1.00 94.25 194 GLU A N 1
ATOM 1604 C CA . GLU A 1 194 ? -17.829 1.618 18.495 1.00 94.25 194 GLU A CA 1
ATOM 1605 C C . GLU A 1 194 ? -18.416 3.025 18.780 1.00 94.25 194 GLU A C 1
ATOM 1607 O O . GLU A 1 194 ? -17.717 4.019 18.579 1.00 94.25 194 GLU A O 1
ATOM 1612 N N . PRO A 1 195 ? -19.683 3.162 19.225 1.00 90.06 195 PRO A N 1
ATOM 1613 C CA . PRO A 1 195 ? -20.379 4.440 19.381 1.00 90.06 195 PRO A CA 1
ATOM 1614 C C . PRO A 1 195 ? -19.683 5.479 20.256 1.00 90.06 195 PRO A C 1
ATOM 1616 O O . PRO A 1 195 ? -19.839 6.675 20.008 1.00 90.06 195 PRO A O 1
ATOM 1619 N N . THR A 1 196 ? -18.924 5.074 21.279 1.00 92.25 196 THR A N 1
ATOM 1620 C CA . THR A 1 196 ? -18.154 6.037 22.080 1.00 92.25 196 THR A CA 1
ATOM 1621 C C . THR A 1 196 ? -16.874 6.504 21.387 1.00 92.25 196 THR A C 1
ATOM 1623 O O . THR A 1 196 ? -16.191 7.381 21.918 1.00 92.25 196 THR A O 1
ATOM 1626 N N . GLY A 1 197 ? -16.535 5.939 20.226 1.00 91.69 197 GLY A N 1
ATOM 1627 C CA . GLY A 1 197 ? -15.316 6.214 19.475 1.00 91.69 197 GLY A CA 1
ATOM 1628 C C . GLY A 1 197 ? -14.066 5.662 20.152 1.00 91.69 197 GLY A C 1
ATOM 1629 O O . GLY A 1 197 ? -12.982 6.166 19.890 1.00 91.69 197 GLY A O 1
ATOM 1630 N N . SER A 1 198 ? -14.204 4.698 21.068 1.00 96.06 198 SER A N 1
ATOM 1631 C CA . SER A 1 198 ? -13.062 4.089 21.765 1.00 96.06 198 SER A CA 1
ATOM 1632 C C . SER A 1 198 ? -12.417 2.951 20.981 1.00 96.06 198 SER A C 1
ATOM 1634 O O . SER A 1 198 ? -11.282 2.583 21.273 1.00 96.06 198 SER A O 1
ATOM 1636 N N . GLU A 1 199 ? -13.124 2.399 19.993 1.00 95.62 199 GLU A N 1
ATOM 1637 C CA . GLU A 1 199 ? -12.632 1.298 19.174 1.00 95.62 199 GLU A CA 1
ATOM 1638 C C . GLU A 1 199 ? -13.052 1.425 17.714 1.00 95.62 199 GLU A C 1
ATOM 1640 O O . GLU A 1 199 ? -14.151 1.888 17.387 1.00 95.62 199 GLU A O 1
ATOM 1645 N N . VAL A 1 200 ? -12.171 0.926 16.854 1.00 95.31 200 VAL A N 1
ATOM 1646 C CA . VAL A 1 200 ? -12.392 0.739 15.424 1.00 95.31 200 VAL A CA 1
ATOM 1647 C C . VAL A 1 200 ? -12.133 -0.712 15.073 1.00 95.31 200 VAL A C 1
ATOM 1649 O O . VAL A 1 200 ? -11.207 -1.330 15.601 1.00 95.31 200 VAL A O 1
ATOM 1652 N N . LEU A 1 201 ? -12.941 -1.249 14.170 1.00 95.44 201 LEU A N 1
ATOM 1653 C CA . LEU A 1 201 ? -12.775 -2.588 13.639 1.00 95.44 201 LEU A CA 1
ATOM 1654 C C . LEU A 1 201 ? -12.771 -2.546 12.112 1.00 95.44 201 LEU A C 1
ATOM 1656 O O . LEU A 1 201 ? -13.690 -2.006 11.501 1.00 95.44 201 LEU A O 1
ATOM 1660 N N . PHE A 1 202 ? -11.766 -3.160 11.506 1.00 94.69 202 PHE A N 1
ATOM 1661 C CA . PHE A 1 202 ? -11.704 -3.426 10.075 1.00 94.69 202 PHE A CA 1
ATOM 1662 C C . PHE A 1 202 ? -11.791 -4.932 9.853 1.00 94.69 202 PHE A C 1
ATOM 1664 O O . PHE A 1 202 ? -11.180 -5.697 10.595 1.00 94.69 202 PHE A O 1
ATOM 1671 N N . VAL A 1 203 ? -12.562 -5.365 8.859 1.00 93.69 203 VAL A N 1
ATOM 1672 C CA . VAL A 1 203 ? -12.807 -6.789 8.579 1.00 93.69 203 VAL A CA 1
ATOM 1673 C C . VAL A 1 203 ? -12.751 -7.020 7.074 1.00 93.69 203 VAL A C 1
ATOM 1675 O O . VAL A 1 203 ? -13.355 -6.243 6.332 1.00 93.69 203 VAL A O 1
ATOM 1678 N N . THR A 1 204 ? -12.076 -8.072 6.609 1.00 91.00 204 THR A N 1
ATOM 1679 C CA . THR A 1 204 ? -12.198 -8.514 5.212 1.00 91.00 204 THR A CA 1
ATOM 1680 C C . THR A 1 204 ? -13.570 -9.166 5.014 1.00 91.00 204 THR A C 1
ATOM 1682 O O . THR A 1 204 ? -13.996 -10.014 5.794 1.00 91.00 204 THR A O 1
ATOM 1685 N N . THR A 1 205 ? -14.345 -8.692 4.038 1.00 72.50 205 THR A N 1
ATOM 1686 C CA . THR A 1 205 ? -15.807 -8.920 4.000 1.00 72.50 205 THR A CA 1
ATOM 1687 C C . THR A 1 205 ? -16.337 -9.502 2.702 1.00 72.50 205 THR A C 1
ATOM 1689 O O . THR A 1 205 ? -17.555 -9.509 2.517 1.00 72.50 205 THR A O 1
ATOM 1692 N N . GLN A 1 206 ? -15.484 -10.035 1.824 1.00 68.19 206 GLN A N 1
ATOM 1693 C CA . GLN A 1 206 ? -15.989 -10.865 0.733 1.00 68.19 206 GLN A CA 1
ATOM 1694 C C . GLN A 1 206 ? -16.767 -12.053 1.340 1.00 68.19 206 GLN A C 1
ATOM 1696 O O . GLN A 1 206 ? -16.204 -12.972 1.922 1.00 68.19 206 GLN A O 1
ATOM 1701 N N . ASP A 1 207 ? -18.097 -11.973 1.260 1.00 66.81 207 ASP A N 1
ATOM 1702 C CA . ASP A 1 207 ? -19.081 -13.004 1.602 1.00 66.81 207 ASP A CA 1
ATOM 1703 C C . ASP A 1 207 ? -19.354 -13.355 3.077 1.00 66.81 207 ASP A C 1
ATOM 1705 O O . ASP A 1 207 ? -19.981 -14.387 3.338 1.00 66.81 207 ASP A O 1
ATOM 1709 N N . ILE A 1 208 ? -18.963 -12.531 4.053 1.00 75.12 208 ILE A N 1
ATOM 1710 C CA . ILE A 1 208 ? -19.228 -12.840 5.472 1.00 75.12 208 ILE A CA 1
ATOM 1711 C C . ILE A 1 208 ? -20.367 -12.003 6.044 1.00 75.12 208 ILE A C 1
ATOM 1713 O O . ILE A 1 208 ? -20.415 -10.776 5.932 1.00 75.12 208 ILE A O 1
ATOM 1717 N N . HIS A 1 209 ? -21.289 -12.677 6.739 1.00 84.19 209 HIS A N 1
ATOM 1718 C CA . HIS A 1 209 ? -22.356 -12.005 7.466 1.00 84.19 209 HIS A CA 1
ATOM 1719 C C . HIS A 1 209 ? -21.780 -11.207 8.647 1.00 84.19 209 HIS A C 1
ATOM 1721 O O . HIS A 1 209 ? -21.336 -11.768 9.648 1.00 84.19 209 HIS A O 1
ATOM 1727 N N . LYS A 1 210 ? -21.853 -9.878 8.553 1.00 85.38 210 LYS A N 1
ATOM 1728 C CA . LYS A 1 210 ? -21.301 -8.901 9.508 1.00 85.38 210 LYS A CA 1
ATOM 1729 C C . LYS A 1 210 ? -21.550 -9.219 10.990 1.00 85.38 210 LYS A C 1
ATOM 1731 O O . LYS A 1 210 ? -20.639 -9.107 11.802 1.00 85.38 210 LYS A O 1
ATOM 1736 N N . ALA A 1 211 ? -22.764 -9.640 11.354 1.00 84.62 211 ALA A N 1
ATOM 1737 C CA . ALA A 1 211 ? -23.079 -9.983 12.747 1.00 84.62 211 ALA A CA 1
ATOM 1738 C C . ALA A 1 211 ? -22.279 -11.197 13.254 1.00 84.62 211 ALA A C 1
ATOM 1740 O O . ALA A 1 211 ? -21.821 -11.203 14.391 1.00 84.62 211 ALA A O 1
ATOM 1741 N N . LYS A 1 212 ? -22.056 -12.188 12.385 1.00 86.06 212 LYS A N 1
ATOM 1742 C CA . LYS A 1 212 ? -21.308 -13.402 12.715 1.00 86.06 212 LYS A CA 1
ATOM 1743 C C . LYS A 1 212 ? -19.809 -13.126 12.813 1.00 86.06 212 LYS A C 1
ATOM 1745 O O . LYS A 1 212 ? -19.155 -13.663 13.698 1.00 86.06 212 LYS A O 1
ATOM 1750 N N . ALA A 1 213 ? -19.290 -12.221 11.977 1.00 86.62 213 ALA A N 1
ATOM 1751 C CA . ALA A 1 213 ? -17.919 -11.732 12.111 1.00 86.62 213 ALA A CA 1
ATOM 1752 C C . ALA A 1 213 ? -17.679 -11.118 13.501 1.00 86.62 213 ALA A C 1
ATOM 1754 O O . ALA A 1 213 ? -16.706 -11.467 14.156 1.00 86.62 213 ALA A O 1
ATOM 1755 N N . LEU A 1 214 ? -18.590 -10.268 13.996 1.00 89.19 214 LEU A N 1
ATOM 1756 C CA . LEU A 1 214 ? -18.460 -9.664 15.331 1.00 89.19 214 LEU A CA 1
ATOM 1757 C C . LEU A 1 214 ? -18.461 -10.700 16.462 1.00 89.19 214 LEU A C 1
ATOM 1759 O O . LEU A 1 214 ? -17.696 -10.552 17.412 1.00 89.19 214 LEU A O 1
ATOM 1763 N N . GLU A 1 215 ? -19.302 -11.733 16.371 1.00 88.44 215 GLU A N 1
ATOM 1764 C CA . GLU A 1 215 ? -19.320 -12.825 17.353 1.00 88.44 215 GLU A CA 1
ATOM 1765 C C . GLU A 1 215 ? -17.989 -13.576 17.377 1.00 88.44 215 GLU A C 1
ATOM 1767 O O . GLU A 1 215 ? -17.398 -13.727 18.446 1.00 88.44 215 GLU A O 1
ATOM 1772 N N . VAL A 1 216 ? -17.483 -13.971 16.204 1.00 88.69 216 VAL A N 1
ATOM 1773 C CA . VAL A 1 216 ? -16.210 -14.694 16.087 1.00 88.69 216 VAL A CA 1
ATOM 1774 C C . VAL A 1 216 ? -15.050 -13.841 16.592 1.00 88.69 216 VAL A C 1
ATOM 1776 O O . VAL A 1 216 ? -14.303 -14.289 17.456 1.00 88.69 216 VAL A O 1
ATOM 1779 N N . ILE A 1 217 ? -14.957 -12.582 16.158 1.00 90.88 217 ILE A N 1
ATOM 1780 C CA . ILE A 1 217 ? -13.924 -11.621 16.579 1.00 90.88 217 ILE A CA 1
ATOM 1781 C C . ILE A 1 217 ? -13.930 -11.399 18.100 1.00 90.88 217 ILE A C 1
ATOM 1783 O O . ILE A 1 217 ? -12.875 -11.214 18.710 1.00 90.88 217 ILE A O 1
ATOM 1787 N N . ALA A 1 218 ? -15.101 -11.395 18.741 1.00 88.88 218 ALA A N 1
ATOM 1788 C CA . ALA A 1 218 ? -15.204 -11.241 20.191 1.00 88.88 218 ALA A CA 1
ATOM 1789 C C . ALA A 1 218 ? -14.698 -12.473 20.963 1.00 88.88 218 ALA A C 1
ATOM 1791 O O . ALA A 1 218 ? -14.267 -12.328 22.107 1.00 88.88 218 ALA A O 1
ATOM 1792 N N . SER A 1 219 ? -14.755 -13.660 20.353 1.00 87.88 219 SER A N 1
ATOM 1793 C CA . SER A 1 219 ? -14.323 -14.931 20.951 1.00 87.88 219 SER A CA 1
ATOM 1794 C C . SER A 1 219 ? -12.972 -15.453 20.458 1.00 87.88 219 SER A C 1
ATOM 1796 O O . SER A 1 219 ? -12.500 -16.454 20.990 1.00 87.88 219 SER A O 1
ATOM 1798 N N . SER A 1 220 ? -12.382 -14.824 19.439 1.00 89.25 220 SER A N 1
ATOM 1799 C CA . SER A 1 220 ? -11.199 -15.346 18.757 1.00 89.25 220 SER A CA 1
ATOM 1800 C C . SER A 1 220 ? -9.972 -15.310 19.668 1.00 89.25 220 SER A C 1
ATOM 1802 O O . SER A 1 220 ? -9.653 -14.285 20.272 1.00 89.25 220 SER A O 1
ATOM 1804 N N . ASP A 1 221 ? -9.275 -16.439 19.747 1.00 89.56 221 ASP A N 1
ATOM 1805 C CA . ASP A 1 221 ? -7.969 -16.596 20.388 1.00 89.56 221 ASP A CA 1
ATOM 1806 C C . ASP A 1 221 ? -6.806 -16.463 19.387 1.00 89.56 221 ASP A C 1
ATOM 1808 O O . ASP A 1 221 ? -5.646 -16.371 19.788 1.00 89.56 221 ASP A O 1
ATOM 1812 N N . LYS A 1 222 ? -7.112 -16.382 18.086 1.00 90.56 222 LYS A N 1
ATOM 1813 C CA . LYS A 1 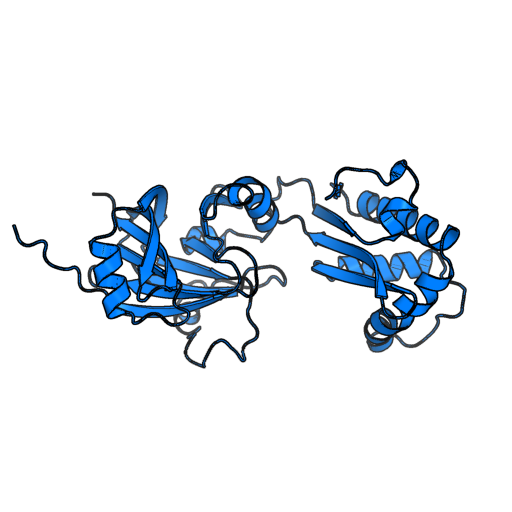222 ? -6.156 -16.218 16.982 1.00 90.56 222 LYS A CA 1
ATOM 1814 C C . LYS A 1 222 ? -5.890 -14.744 16.706 1.00 90.56 222 LYS A C 1
ATOM 1816 O O . LYS A 1 222 ? -6.253 -14.205 15.661 1.00 90.56 222 LYS A O 1
ATOM 1821 N N . SER A 1 223 ? -5.292 -14.069 17.680 1.00 93.81 223 SER A N 1
ATOM 1822 C CA . SER A 1 223 ? -4.913 -12.667 17.529 1.00 93.81 223 SER A CA 1
ATOM 1823 C C . SER A 1 223 ? -3.606 -12.337 18.231 1.00 93.81 223 SER A C 1
ATOM 1825 O O . SER A 1 223 ? -3.215 -13.009 19.187 1.00 93.81 223 SER A O 1
ATOM 1827 N N . TYR A 1 224 ? -2.933 -11.289 17.763 1.00 95.19 224 TYR A N 1
ATOM 1828 C CA . TYR A 1 224 ? -1.744 -10.745 18.411 1.00 95.19 224 TYR A CA 1
ATOM 1829 C C . TYR A 1 224 ? -1.688 -9.218 18.320 1.00 95.19 224 TYR A C 1
ATOM 1831 O O . TYR A 1 224 ? -2.327 -8.588 17.475 1.00 95.19 224 TYR A O 1
ATOM 1839 N N . GLU A 1 225 ? -0.938 -8.611 19.242 1.00 96.06 225 GLU A N 1
ATOM 1840 C CA . GLU A 1 225 ? -0.670 -7.173 19.238 1.00 96.06 225 GLU A CA 1
ATOM 1841 C C . GLU A 1 225 ? 0.343 -6.844 18.137 1.00 96.06 225 GLU A C 1
ATOM 1843 O O . GLU A 1 225 ? 1.443 -7.390 18.115 1.00 96.06 225 GLU A O 1
ATOM 1848 N N . VAL A 1 226 ? -0.040 -5.943 17.233 1.00 96.06 226 VAL A N 1
ATOM 1849 C CA . VAL A 1 226 ? 0.823 -5.432 16.157 1.00 96.06 226 VAL A CA 1
ATOM 1850 C C . VAL A 1 226 ? 1.622 -4.226 16.650 1.00 96.06 226 VAL A C 1
ATOM 1852 O O . VAL A 1 226 ? 2.788 -4.059 16.311 1.00 96.06 226 VAL A O 1
ATOM 1855 N N . GLY A 1 227 ? 1.000 -3.372 17.470 1.00 96.12 227 GLY A N 1
ATOM 1856 C CA . GLY A 1 227 ? 1.655 -2.205 18.051 1.00 96.12 227 GLY A CA 1
ATOM 1857 C C . GLY A 1 227 ? 0.675 -1.104 18.442 1.00 96.12 227 GLY A C 1
ATOM 1858 O O . GLY A 1 227 ? -0.420 -1.374 18.933 1.00 96.12 227 GLY A O 1
ATOM 1859 N N . THR A 1 228 ? 1.082 0.159 18.281 1.00 97.31 228 THR A N 1
ATOM 1860 C CA . THR A 1 228 ? 0.281 1.329 18.678 1.00 97.31 228 THR A CA 1
ATOM 1861 C C . THR A 1 228 ? 0.165 2.335 17.541 1.00 97.31 228 THR A C 1
ATOM 1863 O O . THR A 1 228 ? 1.163 2.629 16.893 1.00 97.31 228 THR A O 1
ATOM 1866 N N . LEU A 1 229 ? -1.028 2.897 17.348 1.00 97.06 229 LEU A N 1
ATOM 1867 C CA . LEU A 1 229 ? -1.264 4.062 16.493 1.00 97.06 229 LEU A CA 1
ATOM 1868 C C . LEU A 1 229 ? -1.738 5.249 17.325 1.00 97.06 229 LEU A C 1
ATOM 1870 O O . LEU A 1 229 ? -2.433 5.073 18.325 1.00 97.06 229 LEU A O 1
ATOM 1874 N N . ASN A 1 230 ? -1.409 6.462 16.896 1.00 96.62 230 ASN A N 1
ATOM 1875 C CA . ASN A 1 230 ? -1.877 7.688 17.529 1.00 96.62 230 ASN A CA 1
ATOM 1876 C C . ASN A 1 230 ? -2.869 8.407 16.608 1.00 96.62 230 ASN A C 1
ATOM 1878 O O . ASN A 1 230 ? -2.577 8.636 15.440 1.00 96.62 230 ASN A O 1
ATOM 1882 N N . PHE A 1 231 ? -4.026 8.792 17.144 1.00 96.31 231 PHE A N 1
ATOM 1883 C CA . PHE A 1 231 ? -4.978 9.680 16.477 1.00 96.31 231 PHE A CA 1
ATOM 1884 C C . PHE A 1 231 ? -5.094 10.972 17.294 1.00 96.31 231 PHE A C 1
ATOM 1886 O O . PHE A 1 231 ? -6.002 11.091 18.123 1.00 96.31 231 PHE A O 1
ATOM 1893 N N . PRO A 1 232 ? -4.209 11.964 17.096 1.00 94.25 232 PRO A N 1
ATOM 1894 C CA . PRO A 1 232 ? -4.113 13.128 17.980 1.00 94.25 232 PRO A CA 1
ATOM 1895 C C . PRO A 1 232 ? -5.375 13.999 17.969 1.00 94.25 232 PRO A C 1
ATOM 1897 O O . PRO A 1 232 ? -5.723 14.603 18.982 1.00 94.25 232 PRO A O 1
ATOM 1900 N N . THR A 1 233 ? -6.097 14.043 16.847 1.00 92.69 233 THR A N 1
ATOM 1901 C CA . THR A 1 233 ? -7.366 14.782 16.722 1.00 92.69 233 THR A CA 1
ATOM 1902 C C . THR A 1 233 ? -8.598 13.880 16.750 1.00 92.69 233 THR A C 1
ATOM 1904 O O . THR A 1 233 ? -9.724 14.358 16.596 1.00 92.69 233 THR A O 1
ATOM 1907 N N . GLY A 1 234 ? -8.401 12.570 16.938 1.00 93.69 234 GLY A N 1
ATOM 1908 C CA . GLY A 1 234 ? -9.466 11.578 16.826 1.00 93.69 234 GLY A CA 1
ATOM 1909 C C . GLY A 1 234 ? -9.978 11.399 15.394 1.00 93.69 234 GLY A C 1
ATOM 1910 O O . GLY A 1 234 ? -11.125 11.003 15.200 1.00 93.69 234 GLY A O 1
ATOM 1911 N N . ARG A 1 235 ? -9.175 11.728 14.379 1.00 91.62 235 ARG A N 1
ATOM 1912 C CA . ARG A 1 235 ? -9.512 11.520 12.966 1.00 91.62 235 ARG A CA 1
ATOM 1913 C C . ARG A 1 235 ? -8.537 10.529 12.356 1.00 91.62 235 ARG A C 1
ATOM 1915 O O . ARG A 1 235 ? -7.329 10.743 12.418 1.00 91.62 235 ARG A O 1
ATOM 1922 N N . GLY A 1 236 ? -9.071 9.471 11.766 1.00 90.56 236 GLY A N 1
ATOM 1923 C CA . GLY A 1 236 ? -8.294 8.475 11.047 1.00 90.56 236 GLY A CA 1
ATOM 1924 C C . GLY A 1 236 ? -8.716 8.382 9.590 1.00 90.56 236 GLY A C 1
ATOM 1925 O O . GLY A 1 236 ? -9.828 8.767 9.218 1.00 90.56 236 GLY A O 1
ATOM 1926 N N . VAL A 1 237 ? -7.814 7.867 8.770 1.00 89.44 237 VAL A N 1
ATOM 1927 C CA . VAL A 1 237 ? -8.032 7.601 7.354 1.00 89.44 237 VAL A CA 1
ATOM 1928 C C . VAL A 1 237 ? -7.701 6.146 7.057 1.00 89.44 237 VAL A C 1
ATOM 1930 O O . VAL A 1 237 ? -6.760 5.592 7.621 1.00 89.44 237 VAL A O 1
ATOM 1933 N N . LEU A 1 238 ? -8.495 5.538 6.183 1.00 88.75 238 LEU A N 1
ATOM 1934 C CA . LEU A 1 238 ? -8.180 4.294 5.494 1.00 88.75 238 LEU A CA 1
ATOM 1935 C C . LEU A 1 238 ? -7.943 4.648 4.024 1.00 88.75 238 LEU A C 1
ATOM 1937 O O . LEU A 1 238 ? -8.873 5.087 3.344 1.00 88.75 238 LEU A O 1
ATOM 1941 N N . ALA A 1 239 ? -6.714 4.481 3.552 1.00 83.44 239 ALA A N 1
ATOM 1942 C CA . ALA A 1 239 ? -6.315 4.692 2.164 1.00 83.44 239 ALA A CA 1
ATOM 1943 C C . ALA A 1 239 ? -6.007 3.351 1.474 1.00 83.44 239 ALA A C 1
ATOM 1945 O O . ALA A 1 239 ? -5.598 2.392 2.134 1.00 83.44 239 ALA A O 1
ATOM 1946 N N . TRP A 1 240 ? -6.221 3.280 0.158 1.00 74.31 240 TRP A N 1
ATOM 1947 C CA . TRP A 1 240 ? -6.129 2.052 -0.641 1.00 74.31 240 TRP A CA 1
ATOM 1948 C C . TRP A 1 240 ? -5.382 2.235 -1.966 1.00 74.31 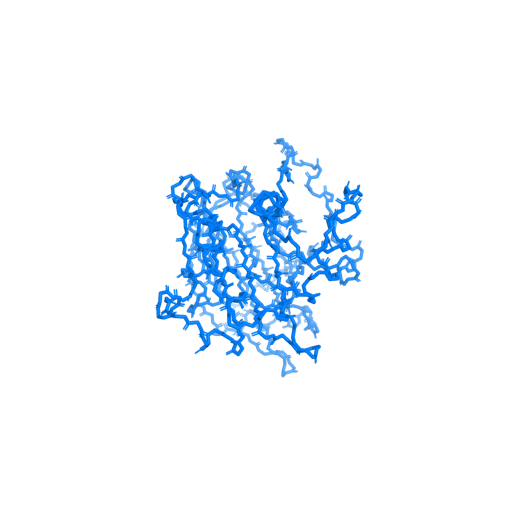240 TRP A C 1
ATOM 1950 O O . TRP A 1 240 ? -5.232 3.349 -2.470 1.00 74.31 240 TRP A O 1
ATOM 1960 N N . SER A 1 241 ? -5.043 1.117 -2.608 1.00 57.66 241 SER A N 1
ATOM 1961 C CA . SER A 1 241 ? -4.708 1.048 -4.039 1.00 57.66 241 SER A CA 1
ATOM 1962 C C . SER A 1 241 ? -5.972 0.705 -4.856 1.00 57.66 241 SER A C 1
ATOM 1964 O O . SER A 1 241 ? -6.708 -0.197 -4.457 1.00 57.66 241 SER A O 1
ATOM 1966 N N . PRO A 1 242 ? -6.341 1.486 -5.891 1.00 50.69 242 PRO A N 1
ATOM 1967 C CA . PRO A 1 242 ? -7.713 1.509 -6.405 1.00 50.69 242 PRO A CA 1
ATOM 1968 C C . PRO A 1 242 ? -8.151 0.200 -7.067 1.00 50.69 242 PRO A C 1
ATOM 1970 O O . PRO A 1 242 ? -7.494 -0.270 -7.986 1.00 50.69 242 PRO A O 1
ATOM 1973 N N . MET A 1 243 ? -9.317 -0.319 -6.656 1.00 45.03 243 MET A N 1
ATOM 1974 C CA . MET A 1 243 ? -10.150 -1.166 -7.520 1.00 45.03 243 MET A CA 1
ATOM 1975 C C . MET A 1 243 ? -10.851 -0.309 -8.580 1.00 45.03 243 MET A C 1
ATOM 1977 O O . MET A 1 243 ? -11.160 0.867 -8.341 1.00 45.03 243 MET A O 1
ATOM 1981 N N . THR A 1 244 ? -11.177 -0.894 -9.730 1.00 44.62 244 THR A N 1
ATOM 1982 C CA . THR A 1 244 ? -12.036 -0.233 -10.718 1.00 44.62 244 THR A CA 1
ATOM 1983 C C . THR A 1 244 ? -13.406 0.112 -10.105 1.00 44.62 244 THR A C 1
ATOM 1985 O O . THR A 1 244 ? -14.022 -0.684 -9.397 1.00 44.62 244 THR A O 1
ATOM 1988 N N . GLN A 1 245 ? -13.913 1.328 -10.367 1.00 42.47 245 GLN A N 1
ATOM 1989 C CA . GLN A 1 245 ? -15.165 1.862 -9.787 1.00 42.47 245 GLN A CA 1
ATOM 1990 C C . GLN A 1 245 ? -16.407 0.969 -9.990 1.00 42.47 245 GLN A C 1
ATOM 1992 O O . GLN A 1 245 ? -17.417 1.187 -9.328 1.00 42.47 245 GLN A O 1
ATOM 1997 N N . GLY A 1 246 ? -16.361 -0.006 -10.905 1.00 44.56 246 GLY A N 1
ATOM 1998 C CA . GLY A 1 246 ? -17.458 -0.944 -11.149 1.00 44.56 246 GLY A CA 1
ATOM 1999 C C . GLY A 1 246 ? -17.703 -1.934 -10.004 1.00 44.56 246 GLY A C 1
ATOM 2000 O O . GLY A 1 246 ? -18.847 -2.350 -9.820 1.00 44.56 246 GLY A O 1
ATOM 2001 N N . ASP A 1 247 ? -16.671 -2.253 -9.217 1.00 39.75 247 ASP A N 1
ATOM 2002 C CA . ASP A 1 247 ? -16.732 -3.274 -8.157 1.00 39.75 247 ASP A CA 1
ATOM 2003 C C . ASP A 1 247 ? -16.982 -2.679 -6.764 1.00 39.75 247 ASP A C 1
ATOM 2005 O O . ASP A 1 247 ? -17.529 -3.327 -5.867 1.00 39.75 247 ASP A O 1
ATOM 2009 N N . LEU A 1 248 ? -16.652 -1.399 -6.592 1.00 45.72 248 LEU A N 1
ATOM 2010 C CA . LEU A 1 248 ? -17.041 -0.609 -5.434 1.00 45.72 248 LEU A CA 1
ATOM 2011 C C . LEU A 1 248 ? -18.460 -0.096 -5.682 1.00 45.72 248 LEU A C 1
ATOM 2013 O O . LEU A 1 248 ? -18.654 0.955 -6.287 1.00 45.72 248 LEU A O 1
ATOM 2017 N N . GLY A 1 249 ? -19.475 -0.844 -5.234 1.00 41.84 249 GLY A N 1
ATOM 2018 C CA . GLY A 1 249 ? -20.864 -0.372 -5.259 1.00 41.84 249 GLY A CA 1
ATOM 2019 C C . GLY A 1 249 ? -20.976 1.078 -4.755 1.00 41.84 249 GLY A C 1
ATOM 2020 O O . GLY A 1 249 ? -20.160 1.506 -3.944 1.00 41.84 249 GLY A O 1
ATOM 2021 N N . ALA A 1 250 ? -21.980 1.827 -5.231 1.00 40.75 250 ALA A N 1
ATOM 2022 C CA . ALA A 1 250 ? -22.154 3.293 -5.131 1.00 40.75 250 ALA A CA 1
ATOM 2023 C C . ALA A 1 250 ? -22.155 3.947 -3.715 1.00 40.75 250 ALA A C 1
ATOM 2025 O O . ALA A 1 250 ? -22.648 5.059 -3.550 1.00 40.75 250 ALA A O 1
ATOM 2026 N N . ALA A 1 251 ? -21.642 3.274 -2.684 1.00 36.78 251 ALA A N 1
ATOM 2027 C CA . ALA A 1 251 ? -21.693 3.628 -1.273 1.00 36.78 251 ALA A CA 1
ATOM 2028 C C . ALA A 1 251 ? -20.346 4.067 -0.655 1.00 36.78 251 ALA A C 1
ATOM 2030 O O . ALA A 1 251 ? -20.327 4.401 0.529 1.00 36.78 251 ALA A O 1
ATOM 2031 N N . ALA A 1 252 ? -19.229 4.106 -1.395 1.00 43.06 252 ALA A N 1
ATOM 2032 C CA . ALA A 1 252 ? -17.986 4.708 -0.894 1.00 43.06 252 ALA A CA 1
ATOM 2033 C C . ALA A 1 252 ? -18.095 6.245 -0.946 1.00 43.06 252 ALA A C 1
ATOM 2035 O O . ALA A 1 252 ? -17.626 6.904 -1.873 1.00 43.06 252 ALA A O 1
ATOM 2036 N N . GLY A 1 253 ? -18.824 6.818 0.013 1.00 42.31 253 GLY A N 1
ATOM 2037 C CA . GLY A 1 253 ? -19.041 8.255 0.108 1.00 42.31 253 GLY A CA 1
ATOM 2038 C C . GLY A 1 253 ? -17.730 8.987 0.378 1.00 42.31 253 GLY A C 1
ATOM 2039 O O . GLY A 1 253 ? -17.200 8.920 1.480 1.00 42.31 253 GLY A O 1
ATOM 2040 N N . LEU A 1 254 ? -17.251 9.748 -0.608 1.00 44.50 254 LEU A N 1
ATOM 2041 C CA . LEU A 1 254 ? -16.210 10.773 -0.446 1.00 44.50 254 LEU A CA 1
ATOM 2042 C C . LEU A 1 254 ? -16.709 11.985 0.375 1.00 44.50 254 LEU A C 1
ATOM 2044 O O . LEU A 1 254 ? -15.945 12.914 0.626 1.00 44.50 254 LEU A O 1
ATOM 2048 N N . GLU A 1 255 ? -17.978 11.995 0.804 1.00 38.75 255 GLU A N 1
ATOM 2049 C CA . GLU A 1 255 ? -18.591 13.075 1.592 1.00 38.75 255 GLU A CA 1
ATOM 2050 C C . GLU A 1 255 ? -17.788 13.477 2.850 1.00 38.75 255 GLU A C 1
ATOM 2052 O O . GLU A 1 255 ? -17.627 14.678 3.064 1.00 38.75 255 GLU A O 1
ATOM 2057 N N . PRO A 1 256 ? -17.169 12.561 3.629 1.00 43.44 256 PRO A N 1
ATOM 2058 C CA . PRO A 1 256 ? -16.357 12.940 4.789 1.00 43.44 256 PRO A CA 1
ATOM 2059 C C . PRO A 1 256 ? -15.072 13.707 4.440 1.00 43.44 256 PRO A C 1
ATOM 2061 O O . PRO A 1 256 ? -14.507 14.370 5.308 1.00 43.44 256 PRO A O 1
ATOM 2064 N N . ILE A 1 257 ? -14.585 13.613 3.196 1.00 45.75 257 ILE A N 1
ATOM 2065 C CA . ILE A 1 257 ? -13.365 14.301 2.739 1.00 45.75 257 ILE A CA 1
ATOM 2066 C C . ILE A 1 257 ? -13.646 15.791 2.508 1.00 45.75 257 ILE A C 1
ATOM 2068 O O . ILE A 1 257 ? -12.776 16.625 2.758 1.00 45.75 257 ILE A O 1
ATOM 2072 N N . ALA A 1 258 ? -14.866 16.139 2.081 1.00 41.88 258 ALA A N 1
ATOM 2073 C CA . ALA A 1 258 ? -15.275 17.522 1.829 1.00 41.88 258 ALA A CA 1
ATOM 2074 C C . ALA A 1 258 ? -15.375 18.365 3.115 1.00 41.88 258 ALA A C 1
ATOM 2076 O O . ALA A 1 258 ? -15.181 19.579 3.065 1.00 41.88 258 ALA A O 1
ATOM 2077 N N . ASP A 1 259 ? -15.611 17.721 4.261 1.00 44.03 259 ASP A N 1
ATOM 2078 C CA . ASP A 1 259 ? -15.700 18.371 5.574 1.00 44.03 259 ASP A CA 1
ATOM 2079 C C . ASP A 1 259 ? -14.333 18.542 6.271 1.00 44.03 259 ASP A C 1
ATOM 2081 O O . ASP A 1 259 ? -14.248 19.107 7.369 1.00 44.03 259 ASP A O 1
ATOM 2085 N N . LEU A 1 260 ? -13.237 18.070 5.664 1.00 47.69 260 LEU A N 1
ATOM 2086 C CA . LEU A 1 260 ? -11.890 18.284 6.191 1.00 47.69 260 LEU A CA 1
ATOM 2087 C C . LEU A 1 260 ? -11.465 19.743 5.983 1.00 47.69 260 LEU A C 1
ATOM 2089 O O . LEU A 1 260 ? -11.547 20.285 4.883 1.00 47.69 260 LEU A O 1
ATOM 2093 N N . ASN A 1 261 ? -10.989 20.384 7.055 1.00 43.03 261 ASN A N 1
ATOM 2094 C CA . ASN A 1 261 ? -10.453 21.742 7.012 1.00 43.03 261 ASN A CA 1
ATOM 2095 C C . ASN A 1 261 ? -8.996 21.772 7.528 1.00 43.03 261 ASN A C 1
ATOM 2097 O O . ASN A 1 261 ? -8.791 21.529 8.724 1.00 43.03 261 ASN A O 1
ATOM 2101 N N . PRO A 1 262 ? -8.002 22.074 6.667 1.00 45.69 262 PRO A N 1
ATOM 2102 C CA . PRO A 1 262 ? -8.139 22.254 5.216 1.00 45.69 262 PRO A CA 1
ATOM 2103 C C . PRO A 1 262 ? -8.475 20.925 4.502 1.00 45.69 262 PRO A C 1
ATOM 2105 O O . PRO A 1 262 ? -8.194 19.858 5.055 1.00 45.69 262 PRO A O 1
ATOM 2108 N N . PRO A 1 263 ? -9.054 20.965 3.287 1.00 48.34 263 PRO A N 1
ATOM 2109 C CA . PRO A 1 263 ? -9.266 19.763 2.486 1.00 48.34 263 PRO A CA 1
ATOM 2110 C C . PRO A 1 263 ? -7.932 19.055 2.245 1.00 48.34 263 PRO A C 1
ATOM 2112 O O . PRO A 1 263 ? -6.941 19.707 1.904 1.00 48.34 263 PRO A O 1
ATOM 2115 N N . VAL A 1 264 ? -7.900 17.731 2.403 1.00 46.91 264 VAL A N 1
ATOM 2116 C CA . VAL A 1 264 ? -6.714 16.937 2.059 1.00 46.91 264 VAL A CA 1
ATOM 2117 C C . VAL A 1 264 ? -6.543 17.005 0.544 1.00 46.91 264 VAL A C 1
ATOM 2119 O O . VAL A 1 264 ? -7.381 16.508 -0.208 1.00 46.91 264 VAL A O 1
ATOM 2122 N N . GLN A 1 265 ? -5.488 17.678 0.083 1.00 42.66 265 GLN A N 1
ATOM 2123 C CA . GLN A 1 265 ? -5.179 17.757 -1.341 1.00 42.66 265 GLN A CA 1
ATOM 2124 C C . GLN A 1 265 ? -4.627 16.409 -1.814 1.00 42.66 265 GLN A C 1
ATOM 2126 O O . GLN A 1 265 ? -3.461 16.103 -1.591 1.00 42.66 265 GLN A O 1
ATOM 2131 N N . LEU A 1 266 ? -5.453 15.624 -2.507 1.00 46.19 266 LEU A N 1
ATOM 2132 C CA . LEU A 1 266 ? -5.072 14.359 -3.154 1.00 46.19 266 LEU A CA 1
ATOM 2133 C C . LEU A 1 266 ? -4.325 14.603 -4.480 1.00 46.19 266 LEU A C 1
ATOM 2135 O O . LEU A 1 266 ? -4.615 13.987 -5.501 1.00 46.19 266 LEU A O 1
ATOM 2139 N N . ASN A 1 267 ? -3.403 15.567 -4.499 1.00 35.69 267 ASN A N 1
ATOM 2140 C CA . ASN A 1 267 ? -2.806 16.098 -5.727 1.00 35.69 267 ASN A CA 1
ATOM 2141 C C . ASN A 1 267 ? -1.533 15.352 -6.156 1.00 35.69 267 ASN A C 1
ATOM 2143 O O . ASN A 1 267 ? -0.563 15.983 -6.576 1.00 35.69 267 ASN A O 1
ATOM 2147 N N . SER A 1 268 ? -1.508 14.022 -6.099 1.00 40.94 268 SER A N 1
ATOM 2148 C CA . SER A 1 268 ? -0.469 13.285 -6.815 1.00 40.94 268 SER A CA 1
ATOM 2149 C C . SER A 1 268 ? -1.038 12.036 -7.472 1.00 40.94 268 SER A C 1
ATOM 2151 O O . SER A 1 268 ? -1.844 11.312 -6.894 1.00 40.94 268 SER A O 1
ATOM 2153 N N . LEU A 1 269 ? -0.595 11.792 -8.705 1.00 38.03 269 LEU A N 1
ATOM 2154 C CA . LEU A 1 269 ? -0.936 10.621 -9.519 1.00 38.03 269 LEU A CA 1
ATOM 2155 C C . LEU A 1 269 ? -0.541 9.283 -8.852 1.00 38.03 269 LEU A C 1
ATOM 2157 O O . LEU A 1 269 ? -0.926 8.235 -9.353 1.00 38.03 269 LEU A O 1
ATOM 2161 N N . ASN A 1 270 ? 0.171 9.330 -7.715 1.00 41.31 270 ASN A N 1
ATOM 2162 C CA . ASN A 1 270 ? 0.755 8.188 -7.008 1.00 41.31 270 ASN A CA 1
ATOM 2163 C C . ASN A 1 270 ? 0.309 8.079 -5.531 1.00 41.31 270 ASN A C 1
ATOM 2165 O O . ASN A 1 270 ? 0.844 7.249 -4.797 1.00 41.31 270 ASN A O 1
ATOM 2169 N N . ILE A 1 271 ? -0.623 8.919 -5.058 1.00 49.94 271 ILE A N 1
ATOM 2170 C CA . ILE A 1 271 ? -1.198 8.788 -3.711 1.00 49.94 271 ILE A CA 1
ATOM 2171 C C . ILE A 1 271 ? -2.304 7.727 -3.748 1.00 49.94 271 ILE A C 1
ATOM 2173 O O . ILE A 1 271 ? -3.211 7.781 -4.578 1.00 49.94 271 ILE A O 1
ATOM 2177 N N . LEU A 1 272 ? -2.236 6.778 -2.811 1.00 55.06 272 LEU A N 1
ATOM 2178 C CA . LEU A 1 272 ? -3.317 5.835 -2.511 1.00 55.06 272 LEU A CA 1
ATOM 2179 C C . LEU A 1 272 ? -4.651 6.580 -2.394 1.00 55.06 272 LEU A C 1
ATOM 2181 O O . LEU A 1 272 ? -4.746 7.553 -1.643 1.00 55.06 272 LEU A O 1
ATOM 2185 N N . GLY A 1 273 ? -5.686 6.114 -3.091 1.00 67.56 273 GLY A N 1
ATOM 2186 C CA . GLY A 1 273 ? -7.022 6.693 -2.995 1.00 67.56 273 GLY A CA 1
ATOM 2187 C C . GLY A 1 273 ? -7.514 6.668 -1.547 1.00 67.56 273 GLY A C 1
ATOM 2188 O O . GLY A 1 273 ? -7.439 5.637 -0.879 1.00 67.56 273 GLY A O 1
ATOM 2189 N N . VAL A 1 274 ? -8.008 7.800 -1.034 1.00 71.06 274 VAL A N 1
ATOM 2190 C CA . VAL A 1 274 ? -8.645 7.813 0.290 1.00 71.06 274 VAL A CA 1
ATOM 2191 C C . VAL A 1 274 ? -9.955 7.065 0.193 1.00 71.06 274 VAL A C 1
ATOM 2193 O O . VAL A 1 274 ? -10.858 7.471 -0.538 1.00 71.06 274 VAL A O 1
ATOM 2196 N N . GLY A 1 275 ? -10.053 5.995 0.969 1.00 69.56 275 GLY A N 1
ATOM 2197 C CA . GLY A 1 275 ? -11.216 5.147 0.938 1.00 69.56 275 GLY A CA 1
ATOM 2198 C C . GLY A 1 275 ? -12.317 5.524 1.885 1.00 69.56 275 GLY A C 1
ATOM 2199 O O . GLY A 1 275 ? -13.487 5.567 1.514 1.00 69.56 275 GLY A O 1
ATOM 2200 N N . THR A 1 276 ? -11.939 5.821 3.119 1.00 79.88 276 THR A N 1
ATOM 2201 C CA . THR A 1 276 ? -12.858 6.392 4.092 1.00 79.88 276 THR A CA 1
ATOM 2202 C C . THR A 1 276 ? -12.082 7.181 5.129 1.00 79.88 276 THR A C 1
ATOM 2204 O O . THR A 1 276 ? -10.945 6.858 5.473 1.00 79.88 276 THR A O 1
ATOM 2207 N N . VAL A 1 277 ? -12.733 8.206 5.665 1.00 83.50 277 VAL A N 1
ATOM 2208 C CA . VAL A 1 277 ? -12.288 8.928 6.857 1.00 83.50 277 VAL A CA 1
ATOM 2209 C C . VAL A 1 277 ? -13.220 8.538 7.992 1.00 83.50 277 VAL A C 1
ATOM 2211 O O . VAL A 1 277 ? -14.419 8.350 7.783 1.00 83.50 277 VAL A O 1
ATOM 2214 N N . PHE A 1 278 ? -12.681 8.387 9.192 1.00 86.69 278 PHE A N 1
ATOM 2215 C CA . PHE A 1 278 ? -13.450 7.998 10.364 1.00 86.69 278 PHE A CA 1
ATOM 2216 C C . PHE A 1 278 ? -13.079 8.841 11.579 1.00 86.69 278 PHE A C 1
ATOM 2218 O O . PHE A 1 278 ? -11.997 9.429 11.658 1.00 86.69 278 PHE A O 1
ATOM 2225 N N . LYS A 1 279 ? -14.009 8.915 12.534 1.00 91.69 279 LYS A N 1
ATOM 2226 C CA . LYS A 1 279 ? -13.853 9.691 13.763 1.00 91.69 279 LYS A CA 1
ATOM 2227 C C . LYS A 1 279 ? -13.881 8.777 14.982 1.00 91.69 279 LYS A C 1
ATOM 2229 O O . LYS A 1 279 ? -14.782 7.957 15.127 1.00 91.69 279 LYS A O 1
ATOM 2234 N N . VAL A 1 280 ? -12.913 8.976 15.863 1.00 94.38 280 VAL A N 1
ATOM 2235 C CA . VAL A 1 280 ? -12.691 8.275 17.130 1.00 94.38 280 VAL A CA 1
ATOM 2236 C C . VAL A 1 280 ? -12.348 9.287 18.227 1.00 94.38 280 VAL A C 1
ATOM 2238 O O . VAL A 1 280 ? -12.296 10.496 17.988 1.00 94.38 280 VAL A O 1
ATOM 2241 N N . LYS A 1 281 ? -12.127 8.825 19.457 1.00 96.19 281 LYS A N 1
ATOM 2242 C CA . LYS A 1 281 ? -11.548 9.660 20.516 1.00 96.19 281 LYS A CA 1
ATOM 2243 C C . LYS A 1 281 ? -10.092 9.987 20.186 1.00 96.19 281 LYS A C 1
ATOM 2245 O O . LYS A 1 281 ? -9.380 9.175 19.606 1.00 96.19 281 LYS A O 1
ATOM 2250 N N . ALA A 1 282 ? -9.628 11.166 20.577 1.00 96.88 282 ALA A N 1
ATOM 2251 C CA . ALA A 1 282 ? -8.209 11.471 20.471 1.00 96.88 282 ALA A CA 1
ATOM 2252 C C . ALA A 1 282 ? -7.396 10.591 21.436 1.00 96.88 282 ALA A C 1
ATOM 2254 O O . ALA A 1 282 ? -7.814 10.415 22.583 1.00 96.88 282 ALA A O 1
ATOM 2255 N N . GLY A 1 283 ? -6.253 10.060 20.995 1.00 97.31 283 GLY A N 1
ATOM 2256 C CA . GLY A 1 283 ? -5.348 9.299 21.861 1.00 97.31 283 GLY A CA 1
ATOM 2257 C C . GLY A 1 283 ? -4.537 8.214 21.156 1.00 97.31 283 GLY A C 1
ATOM 2258 O O . GLY A 1 283 ? -4.533 8.111 19.930 1.00 97.31 283 GLY A O 1
ATOM 2259 N N . ASN A 1 284 ? -3.860 7.399 21.967 1.00 97.69 284 ASN A N 1
ATOM 2260 C CA . ASN A 1 284 ? -3.074 6.250 21.522 1.00 97.69 284 ASN A CA 1
ATOM 2261 C C . ASN A 1 284 ? -3.931 4.986 21.544 1.00 97.69 284 ASN A C 1
ATOM 2263 O O . ASN A 1 284 ? -4.647 4.744 22.511 1.00 97.69 284 ASN A O 1
ATOM 2267 N N . TYR A 1 285 ? -3.822 4.159 20.515 1.00 98.19 285 TYR A N 1
ATOM 2268 C CA . TYR A 1 285 ? -4.627 2.963 20.336 1.00 98.19 285 TYR A CA 1
ATOM 2269 C C . TYR A 1 285 ? -3.740 1.738 20.170 1.00 98.19 285 TYR A C 1
ATOM 2271 O O . TYR A 1 285 ? -2.816 1.752 19.362 1.00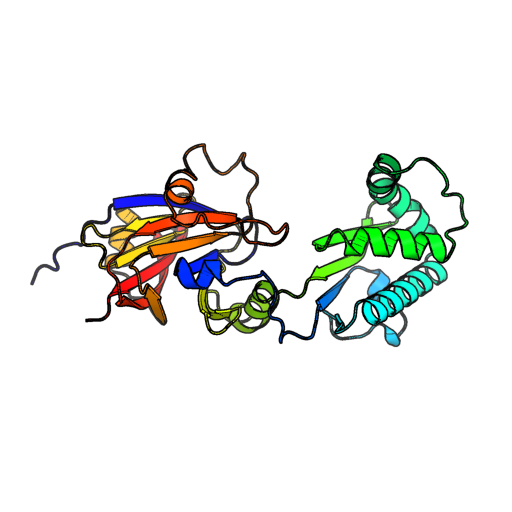 98.19 285 TYR A O 1
ATOM 2279 N N . ALA A 1 286 ? -4.038 0.670 20.904 1.00 97.81 286 ALA A N 1
ATOM 2280 C CA . ALA A 1 286 ? -3.479 -0.650 20.661 1.00 97.81 286 ALA A CA 1
ATOM 2281 C C . ALA A 1 286 ? -4.060 -1.216 19.364 1.00 97.81 286 ALA A C 1
ATOM 2283 O O . ALA A 1 286 ? -5.277 -1.184 19.169 1.00 97.81 286 ALA A O 1
ATOM 2284 N N . VAL A 1 287 ? -3.198 -1.744 18.502 1.00 97.94 287 VAL A N 1
ATOM 2285 C CA . VAL A 1 287 ? -3.597 -2.444 17.283 1.00 97.94 287 VAL A CA 1
ATOM 2286 C C . VAL A 1 287 ? -3.448 -3.938 17.512 1.00 97.94 287 VAL A C 1
ATOM 2288 O O . VAL A 1 287 ? -2.363 -4.429 17.822 1.00 97.94 287 VAL A O 1
ATOM 2291 N N . THR A 1 288 ? -4.546 -4.656 17.335 1.00 97.31 288 THR A N 1
ATOM 2292 C CA . THR A 1 288 ? -4.607 -6.112 17.375 1.00 97.31 288 THR A CA 1
ATOM 2293 C C . THR A 1 288 ? -5.040 -6.608 16.009 1.00 97.31 288 THR A C 1
ATOM 2295 O O . THR A 1 288 ? -6.030 -6.123 15.459 1.00 97.31 288 THR A O 1
ATOM 2298 N N . TRP A 1 289 ? -4.324 -7.589 15.483 1.00 96.88 289 TRP A N 1
ATOM 2299 C CA . TRP A 1 289 ? -4.693 -8.276 14.256 1.00 96.88 289 TRP A CA 1
ATOM 2300 C C . TRP A 1 289 ? -5.040 -9.723 14.555 1.00 96.88 289 TRP A C 1
ATOM 2302 O O . TRP A 1 289 ? -4.478 -10.324 15.474 1.00 96.88 289 TRP A O 1
ATOM 2312 N N . GLY A 1 290 ? -5.974 -10.268 13.791 1.00 95.31 290 GLY A N 1
ATOM 2313 C CA . GLY A 1 290 ? -6.322 -11.671 13.868 1.00 95.31 290 GLY A CA 1
ATOM 2314 C C . GLY A 1 290 ? -6.968 -12.167 12.590 1.00 95.31 290 GLY A C 1
ATOM 2315 O O . GLY A 1 290 ? -7.355 -11.394 11.711 1.00 95.31 290 GLY A O 1
ATOM 2316 N N . TRP A 1 291 ? -7.106 -13.481 12.518 1.00 94.00 291 TRP A N 1
ATOM 2317 C CA . TRP A 1 291 ? -7.758 -14.173 11.419 1.00 94.00 291 TRP A CA 1
ATOM 2318 C C . TRP A 1 291 ? -8.620 -15.296 11.970 1.00 94.00 291 TRP A C 1
ATOM 2320 O O . TRP A 1 291 ? -8.305 -15.908 12.993 1.00 94.00 291 TRP A O 1
ATOM 2330 N N . ASP A 1 292 ? -9.736 -15.572 11.312 1.00 93.19 292 ASP A N 1
ATOM 2331 C CA . ASP A 1 292 ? -10.594 -16.676 11.705 1.00 93.19 292 ASP A CA 1
ATOM 2332 C C . ASP A 1 292 ? -11.432 -17.205 10.546 1.00 93.19 292 ASP A C 1
ATOM 2334 O O . ASP A 1 292 ? -11.354 -16.716 9.423 1.00 93.19 292 ASP A O 1
ATOM 2338 N N . ASN A 1 293 ? -12.238 -18.224 10.836 1.00 89.69 293 ASN A N 1
ATOM 2339 C CA . ASN A 1 293 ? -13.132 -18.853 9.878 1.00 89.69 293 ASN A CA 1
ATOM 2340 C C . ASN A 1 293 ? -14.600 -18.626 10.242 1.00 89.69 293 ASN A C 1
ATOM 2342 O O . ASN A 1 293 ? -15.034 -18.932 11.354 1.00 89.69 293 ASN A O 1
ATOM 2346 N N . VAL A 1 294 ? -15.393 -18.165 9.277 1.00 86.75 294 VAL A N 1
ATOM 2347 C CA . VAL A 1 294 ? -16.859 -18.133 9.355 1.00 86.75 294 VAL A CA 1
ATOM 2348 C C . VAL A 1 294 ? -17.410 -18.942 8.194 1.00 86.75 294 VAL A C 1
ATOM 2350 O O . VAL A 1 294 ? -17.203 -18.586 7.043 1.00 86.75 294 VAL A O 1
ATOM 2353 N N . ASP A 1 295 ? -18.130 -20.025 8.496 1.00 86.56 295 ASP A N 1
ATOM 2354 C CA . ASP A 1 295 ? -18.729 -20.897 7.473 1.00 86.56 295 ASP A CA 1
ATOM 2355 C C . ASP A 1 295 ? -17.701 -21.404 6.448 1.00 86.56 295 AS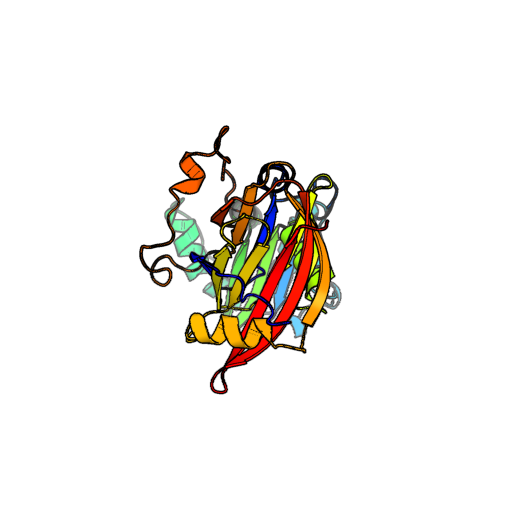P A C 1
ATOM 2357 O O . ASP A 1 295 ? -17.928 -21.339 5.245 1.00 86.56 295 ASP A O 1
ATOM 2361 N N . GLU A 1 296 ? -16.554 -21.881 6.953 1.00 85.25 296 GLU A N 1
ATOM 2362 C CA . GLU A 1 296 ? -15.421 -22.384 6.152 1.00 85.25 296 GLU A CA 1
ATOM 2363 C C . GLU A 1 296 ? -14.750 -21.324 5.260 1.00 85.25 296 GLU A C 1
ATOM 2365 O O . GLU A 1 296 ? -13.926 -21.663 4.413 1.00 85.25 296 GLU A O 1
ATOM 2370 N N . LYS A 1 297 ? -15.070 -20.039 5.462 1.00 86.69 297 LYS A N 1
ATOM 2371 C CA . LYS A 1 297 ? -14.400 -18.916 4.805 1.00 86.69 297 LYS A CA 1
ATOM 2372 C C . LYS A 1 297 ? -13.470 -18.206 5.772 1.00 86.69 297 LYS A C 1
ATOM 2374 O O . LYS A 1 297 ? -13.912 -17.728 6.821 1.00 86.69 297 LYS A O 1
ATOM 2379 N N . GLU A 1 298 ? -12.207 -18.114 5.379 1.00 89.25 298 GLU A N 1
ATOM 2380 C CA . GLU A 1 298 ? -11.197 -17.354 6.102 1.00 89.25 298 GLU A CA 1
ATOM 2381 C C . GLU A 1 298 ? -11.463 -15.856 5.970 1.00 89.25 298 GLU A C 1
ATOM 2383 O O . GLU A 1 298 ? -11.848 -15.355 4.911 1.00 89.25 298 GLU A O 1
ATOM 2388 N N . PHE A 1 299 ? -11.242 -15.132 7.060 1.00 91.56 299 PHE A N 1
ATOM 2389 C CA . PHE A 1 299 ? -11.205 -13.681 7.059 1.00 91.56 299 PHE A CA 1
ATOM 2390 C C . PHE A 1 299 ? -10.196 -13.164 8.061 1.00 91.56 299 PHE A C 1
ATOM 2392 O O . PHE A 1 299 ? -9.915 -13.796 9.079 1.00 91.56 299 PHE A O 1
ATOM 2399 N N . ALA A 1 300 ? -9.701 -11.970 7.782 1.00 93.81 300 ALA A N 1
ATOM 2400 C CA . ALA A 1 300 ? -8.778 -11.255 8.630 1.00 93.81 300 ALA A CA 1
ATOM 2401 C C . ALA A 1 300 ? -9.458 -9.994 9.167 1.00 93.81 300 ALA A C 1
ATOM 2403 O O . ALA A 1 300 ? -10.382 -9.432 8.564 1.00 93.81 300 ALA A O 1
ATOM 2404 N N . TRP A 1 301 ? -9.016 -9.555 10.335 1.00 95.56 301 TRP A N 1
ATOM 2405 C CA . TRP A 1 301 ? -9.568 -8.394 11.005 1.00 95.56 301 TRP A CA 1
ATOM 2406 C C . TRP A 1 301 ? -8.493 -7.624 11.764 1.00 95.56 301 TRP A C 1
ATOM 2408 O O . TRP A 1 301 ? -7.532 -8.184 12.288 1.00 95.56 301 TRP A O 1
ATOM 2418 N N . VAL A 1 302 ? -8.697 -6.314 11.856 1.00 97.12 302 VAL A N 1
ATOM 2419 C CA . VAL A 1 302 ? -7.879 -5.391 12.645 1.00 97.12 302 VAL A CA 1
ATOM 2420 C C . VAL A 1 302 ? -8.782 -4.703 13.650 1.00 97.12 302 VAL A C 1
ATOM 2422 O O . VAL A 1 302 ? -9.744 -4.036 13.270 1.00 97.12 302 VAL A O 1
ATOM 2425 N N . ARG A 1 303 ? -8.452 -4.815 14.935 1.00 97.00 303 ARG A N 1
ATOM 2426 C CA . ARG A 1 303 ? -9.068 -4.041 16.014 1.00 97.00 303 ARG A CA 1
ATOM 2427 C C . ARG A 1 303 ? -8.096 -2.970 16.488 1.00 97.00 303 ARG A C 1
ATOM 2429 O O . ARG A 1 303 ? -6.947 -3.266 16.797 1.00 97.00 303 ARG A O 1
ATOM 2436 N N . ILE A 1 304 ? -8.576 -1.737 16.581 1.00 97.38 304 ILE A N 1
ATOM 2437 C CA . ILE A 1 304 ? -7.813 -0.587 17.060 1.00 97.38 304 ILE A CA 1
ATOM 2438 C C . ILE A 1 304 ? -8.538 -0.035 18.287 1.00 97.38 304 ILE A C 1
ATOM 2440 O O . ILE A 1 304 ? -9.618 0.539 18.149 1.00 97.38 304 ILE A O 1
ATOM 2444 N N . SER A 1 305 ? -7.976 -0.229 19.481 1.00 97.50 305 SER A N 1
ATOM 2445 C CA . SER A 1 305 ? -8.626 0.075 20.768 1.00 97.50 305 SER A CA 1
ATOM 2446 C C . SER A 1 305 ? -7.861 1.127 21.564 1.00 97.50 305 SER A C 1
ATOM 2448 O O . SER A 1 305 ? -6.654 0.997 21.748 1.00 97.50 305 SER A O 1
ATOM 2450 N N . LEU A 1 306 ? -8.553 2.154 22.063 1.00 97.56 306 LEU A N 1
ATOM 2451 C CA . LEU A 1 306 ? -7.957 3.236 22.851 1.00 97.56 306 LEU A CA 1
ATOM 2452 C C . LEU A 1 306 ? -7.248 2.665 24.092 1.00 97.56 306 LEU A C 1
ATOM 2454 O O . LEU A 1 306 ? -7.854 1.911 24.855 1.00 97.56 306 LEU A O 1
ATOM 2458 N N . LYS A 1 307 ? -5.977 3.028 24.291 1.00 96.06 307 LYS A N 1
ATOM 2459 C CA . LYS A 1 307 ? -5.219 2.722 25.511 1.00 96.06 307 LYS A CA 1
ATOM 2460 C C . LYS A 1 307 ? -5.691 3.655 26.629 1.00 96.06 307 LYS A C 1
ATOM 2462 O O . LYS A 1 307 ? -5.790 4.863 26.410 1.00 96.06 307 LYS A O 1
ATOM 2467 N N . GLU A 1 308 ? -6.015 3.078 27.785 1.00 85.75 308 GLU A N 1
ATOM 2468 C CA . GLU A 1 308 ? -6.362 3.821 29.009 1.00 85.75 308 GLU A CA 1
ATOM 2469 C C . GLU A 1 308 ? -5.162 4.574 29.598 1.00 85.75 308 GLU A C 1
ATOM 2471 O O . GLU A 1 308 ? -4.021 4.063 29.491 1.00 85.75 308 GLU A O 1
#

Organism: NCBI:txid3048010

Radius of gyration: 23.07 Å; chains: 1; bounding box: 49×45×74 Å

pLDDT: mean 75.21, std 17.71, range [35.66, 98.19]

Sequence (308 aa):
MQTQQKHFVWYGSAGSEGGPFMISSVEDYAQWKGSDEQLSERFRIRYDGPLVNELSPDFEMVQPIYFYSEASCKEFVLSLLKELYEKQPQLLMQVKKTVWDEVMNREYNILSPHATPDLIEKWMDTWLEHIGLQYNFLLEEKISFRLLMEAYTDYTHICEMYLNQDEIAIAPFGNDAQALFWDVQPNIVTLALEPTGSEVLFVTTQDIHKAKALEVIASSDKSYEVGTLNFPTGRGVLAWSPMTQGDLGAAAGLEPIADLNPPVQLNSLNILGVGTVFKVKAGNYAVTWGWDNVDEKEFAWVRISLKE

Foldseek 3Di:
DPPPQFDKDWDFKDWFQFFWKKKAAPVLLLLFPQAAPPPLWFKWKDKDAQCLVVADVVSVDPPTDTDSDLVVVLVVVVVVVVRCCVVPVVQVVVLCPVLVVVVCVPDDDDDDSDCDPVNSVVSSVVVVVVAWDKGFRDDPNDRHMIMTMHTCGQSVVCCVPPVVVPQWAWDAHYPRTIIIIGHPHGFMWIWIARVQQQKIKIKGPPPDDPVVVSVCVVVDPFKDWRFKGFHQQQKMWIFYHDDDPVVRPPGQDPPVQVPDVVRSPPPDPNGGHTRDMDGGDGAMWTKMKGWDDDPNDIMIMIMTGHDD